Protein AF-A0A7Y4ZN91-F1 (afdb_monomer_lite)

Foldseek 3Di:
DDDDDDDDDDDDDDDDDDDDDDDDPPDPDQVVVVQVVPDDPVQQLVQLVVVAAKWAAPDDPDPFAFLIWHQHNVQKIKTKTQRVWDDPDPPTPRIDIDIAGWTGHPFKIAADHNDVVDDDDPPGGIWGWDWDQDPVPSWIKIWTWGPDDPPDTDITIITGDPHQQPDQVNLVVSPDDADPAQWGWHGDPVSDIYTDHDPPQPLLADPQWQKKKKFFQEDAQDDDFAPPAPGYHPGKIWMAGLVQQKIKMWGWDAPDPRHHTDIDIDMDRDDPVLSVQLSVLSRPKGFDPDQAEDRRGTKMKMWIQGPVGIAMETDSNHCNVDDPHGYIPSSVSNVVSSVVRGD

Sequence (343 aa):
MDFKAIGLGLGLALAAAMVPGCAADVGEEDEGAAEEANTTQDELNANAQKVVGAFTYESSSRSPSFMALVFKQDGTFFADVDTGLRCVRAPCPSIQRVAGRFSVTANYISLLAATPGGATTTYHGRYKYSLAIGRETGVQKITLTRAGQTWSGWTNTVNKVGSYCTAATDCAGQAIVHPMCVGSFTCTAQNTCGYKCGVPVNDVWPADATKLVAQSPGGGFAPPAPAGSTCGYGQQKYTLDVTTKQLTWEVCQATAAGQPLHPTTGSRTVTATELAKITKAADAVKVSTGDICGADKPMLTIAVTSGAGTKTYTDSFYSCRGGSNTYVDNIDGVFGAMRDVAL

Radius of gyration: 31.98 Å; chains: 1; bounding box: 98×47×88 Å

Structure (mmCIF, N/CA/C/O backbone):
data_AF-A0A7Y4ZN91-F1
#
_entry.id   AF-A0A7Y4ZN91-F1
#
loop_
_atom_site.group_PDB
_atom_site.id
_atom_site.type_symbol
_atom_site.label_atom_id
_atom_site.label_alt_id
_atom_site.label_comp_id
_atom_site.label_asym_id
_atom_site.label_entity_id
_atom_site.label_seq_id
_atom_site.pdbx_PDB_ins_code
_atom_site.Cartn_x
_atom_site.Cartn_y
_atom_site.Cartn_z
_atom_site.occupancy
_atom_site.B_iso_or_equiv
_atom_site.auth_seq_id
_atom_site.auth_comp_id
_atom_site.auth_asym_id
_atom_site.auth_atom_id
_atom_site.pdbx_PDB_model_num
ATOM 1 N N . MET A 1 1 ? 72.479 -14.386 6.699 1.00 45.88 1 MET A N 1
ATOM 2 C CA . MET A 1 1 ? 72.245 -15.634 5.950 1.00 45.88 1 MET A CA 1
ATOM 3 C C . MET A 1 1 ? 71.323 -15.285 4.805 1.00 45.88 1 MET A C 1
ATOM 5 O O . MET A 1 1 ? 70.123 -15.157 5.001 1.00 45.88 1 MET A O 1
ATOM 9 N N . ASP A 1 2 ? 71.940 -15.000 3.663 1.00 49.25 2 ASP A N 1
ATOM 10 C CA . ASP A 1 2 ? 71.292 -14.822 2.370 1.00 49.25 2 ASP A CA 1
ATOM 11 C C . ASP A 1 2 ? 70.659 -16.134 1.907 1.00 49.25 2 ASP A C 1
ATOM 13 O O . ASP A 1 2 ? 71.304 -17.178 1.987 1.00 49.25 2 ASP A O 1
ATOM 17 N N . PHE A 1 3 ? 69.458 -16.069 1.332 1.00 43.06 3 PHE A N 1
ATOM 18 C CA . PHE A 1 3 ? 69.060 -17.029 0.308 1.00 43.06 3 PHE A CA 1
ATOM 19 C C . PHE A 1 3 ? 68.352 -16.316 -0.841 1.00 43.06 3 PHE A C 1
ATOM 21 O O . PHE A 1 3 ? 67.315 -15.675 -0.688 1.00 43.06 3 PHE A O 1
ATOM 28 N N . LYS A 1 4 ? 68.994 -16.437 -1.999 1.00 53.47 4 LYS A N 1
ATOM 29 C CA . LYS A 1 4 ? 68.644 -15.925 -3.319 1.00 53.47 4 LYS A CA 1
ATOM 30 C C . LYS A 1 4 ? 68.225 -17.143 -4.156 1.00 53.47 4 LYS A C 1
ATOM 32 O O . LYS A 1 4 ? 69.000 -18.090 -4.236 1.00 53.47 4 LYS A O 1
ATOM 37 N N . ALA A 1 5 ? 67.052 -17.118 -4.784 1.00 50.97 5 ALA A N 1
ATOM 38 C CA . ALA A 1 5 ? 66.637 -17.996 -5.895 1.00 50.97 5 ALA A CA 1
ATOM 39 C C . ALA A 1 5 ? 65.457 -17.279 -6.582 1.00 50.97 5 ALA A C 1
ATOM 41 O O . ALA A 1 5 ? 64.509 -16.925 -5.891 1.00 50.97 5 ALA A O 1
ATOM 42 N N . ILE A 1 6 ? 65.495 -16.775 -7.823 1.00 51.53 6 ILE A N 1
ATOM 43 C CA . ILE A 1 6 ? 65.846 -17.301 -9.162 1.00 51.53 6 ILE A CA 1
ATOM 44 C C . ILE A 1 6 ? 64.899 -18.401 -9.668 1.00 51.53 6 ILE A C 1
ATOM 46 O O . ILE A 1 6 ? 64.939 -19.526 -9.184 1.00 51.53 6 ILE A O 1
ATOM 50 N N . GLY A 1 7 ? 64.192 -18.062 -10.757 1.00 40.44 7 GLY A N 1
ATOM 51 C CA . GLY A 1 7 ? 63.615 -18.971 -11.759 1.00 40.44 7 GLY A CA 1
ATOM 52 C C . GLY A 1 7 ? 62.114 -19.214 -11.584 1.00 40.44 7 GLY A C 1
ATOM 53 O O . GLY A 1 7 ? 61.644 -19.336 -10.467 1.00 40.44 7 GLY A O 1
ATOM 54 N N . LEU A 1 8 ? 61.282 -19.321 -12.617 1.00 44.00 8 LEU A N 1
ATOM 55 C CA . LEU A 1 8 ? 61.482 -19.382 -14.063 1.00 44.00 8 LEU A CA 1
ATOM 56 C C . LEU A 1 8 ? 60.082 -19.188 -14.688 1.00 44.00 8 LEU A C 1
ATOM 58 O O . LEU A 1 8 ? 59.090 -19.633 -14.111 1.00 44.00 8 LEU A O 1
ATOM 62 N N . GLY A 1 9 ? 59.988 -18.525 -15.840 1.00 45.53 9 GLY A N 1
ATOM 63 C CA . GLY A 1 9 ? 58.723 -18.340 -16.552 1.00 45.53 9 GLY A CA 1
ATOM 64 C C . GLY A 1 9 ? 58.203 -19.624 -17.203 1.00 45.53 9 GLY A C 1
ATOM 65 O O . GLY A 1 9 ? 58.979 -20.484 -17.616 1.00 45.53 9 GLY A O 1
ATOM 66 N N . LEU A 1 10 ? 56.882 -19.701 -17.364 1.00 46.28 10 LEU A N 1
ATOM 67 C CA . LEU A 1 10 ? 56.238 -20.595 -18.319 1.00 46.28 10 LEU A CA 1
ATOM 68 C C . LEU A 1 10 ? 55.106 -19.827 -19.010 1.00 46.28 10 LEU A C 1
ATOM 70 O O . LEU A 1 10 ? 54.106 -19.471 -18.391 1.00 46.28 10 LEU A O 1
ATOM 74 N N . GLY A 1 11 ? 55.318 -19.516 -20.289 1.00 44.12 11 GLY A N 1
ATOM 75 C CA . GLY A 1 11 ? 54.311 -18.931 -21.164 1.00 44.12 11 GLY A CA 1
ATOM 76 C C . GLY A 1 11 ? 53.269 -19.980 -21.535 1.00 44.12 11 GLY A C 1
ATOM 77 O O . GLY A 1 11 ? 53.615 -21.066 -22.000 1.00 44.12 11 GLY A O 1
ATOM 78 N N . LEU A 1 12 ? 51.997 -19.648 -21.329 1.00 52.12 12 LEU A N 1
ATOM 79 C CA . LEU A 1 12 ? 50.874 -20.467 -21.758 1.00 52.12 12 LEU A CA 1
ATOM 80 C C . LEU A 1 12 ? 50.411 -19.963 -23.131 1.00 52.12 12 LEU A C 1
ATOM 82 O O . LEU A 1 12 ? 49.825 -18.888 -23.247 1.00 52.12 12 LEU A O 1
ATOM 86 N N . ALA A 1 13 ? 50.722 -20.727 -24.176 1.00 45.44 13 ALA A N 1
ATOM 87 C CA . ALA A 1 13 ? 50.193 -20.518 -25.515 1.00 45.44 13 ALA A CA 1
ATOM 88 C C . ALA A 1 13 ? 48.711 -20.927 -25.542 1.00 45.44 13 ALA A C 1
ATOM 90 O O . ALA A 1 13 ? 48.378 -22.084 -25.284 1.00 45.44 13 ALA A O 1
ATOM 91 N N . LEU A 1 14 ? 47.824 -19.977 -25.845 1.00 49.06 14 LEU A N 1
ATOM 92 C CA . LEU A 1 14 ? 46.403 -20.235 -26.057 1.00 49.06 14 LEU A CA 1
ATOM 93 C C . LEU A 1 14 ? 46.203 -20.747 -27.492 1.00 49.06 14 LEU A C 1
ATOM 95 O O . LEU A 1 14 ? 46.394 -20.010 -28.458 1.00 49.06 14 LEU A O 1
ATOM 99 N N . ALA A 1 15 ? 45.845 -22.021 -27.627 1.00 43.00 15 ALA A N 1
ATOM 100 C CA . ALA A 1 15 ? 45.459 -22.621 -28.896 1.00 43.00 15 ALA A CA 1
ATOM 101 C C . ALA A 1 15 ? 44.032 -22.182 -29.267 1.00 43.00 15 ALA A C 1
ATOM 103 O O . ALA A 1 15 ? 43.073 -22.497 -28.563 1.00 43.00 15 ALA A O 1
ATOM 104 N N . ALA A 1 16 ? 43.894 -21.465 -30.383 1.00 43.91 16 ALA A N 1
ATOM 105 C CA . ALA A 1 16 ? 42.608 -21.174 -31.002 1.00 43.91 16 ALA A CA 1
ATOM 106 C C . ALA A 1 16 ? 42.078 -22.442 -31.693 1.00 43.91 16 ALA A C 1
ATOM 108 O O . ALA A 1 16 ? 42.612 -22.877 -32.713 1.00 43.91 16 ALA A O 1
ATOM 109 N N . ALA A 1 17 ? 41.032 -23.045 -31.130 1.00 43.62 17 ALA A N 1
ATOM 110 C CA . ALA A 1 17 ? 40.289 -24.121 -31.772 1.00 43.62 17 ALA A CA 1
ATOM 111 C C . ALA A 1 17 ? 39.249 -23.511 -32.726 1.00 43.62 17 ALA A C 1
ATOM 113 O O . ALA A 1 17 ? 38.244 -22.954 -32.287 1.00 43.62 17 ALA A O 1
ATOM 114 N N . MET A 1 18 ? 39.499 -23.606 -34.033 1.00 45.22 18 MET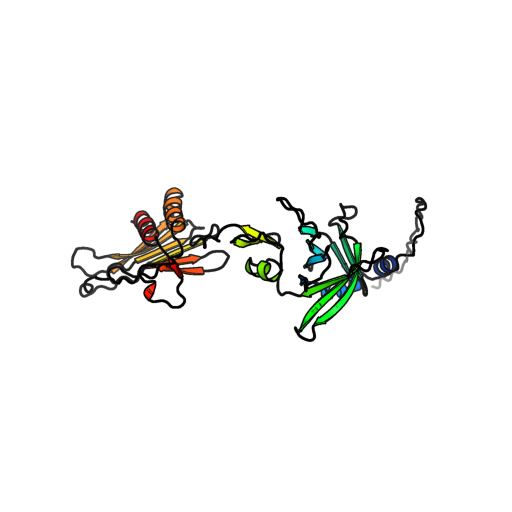 A N 1
ATOM 115 C CA . MET A 1 18 ? 38.506 -23.307 -35.066 1.00 45.22 18 MET A CA 1
ATOM 116 C C . MET A 1 18 ? 37.560 -24.504 -35.221 1.00 45.22 18 MET A C 1
ATOM 118 O O . MET A 1 18 ? 37.999 -25.609 -35.536 1.00 45.22 18 MET A O 1
ATOM 122 N N . VAL A 1 19 ? 36.262 -24.283 -35.012 1.00 51.72 19 VAL A N 1
ATOM 123 C CA . VAL A 1 19 ? 35.196 -25.250 -35.311 1.00 51.72 19 VAL A CA 1
ATOM 124 C C . VAL A 1 19 ? 34.584 -24.883 -36.670 1.00 51.72 19 VAL A C 1
ATOM 126 O O . VAL A 1 19 ? 34.174 -23.733 -36.833 1.00 51.72 19 VAL A O 1
ATOM 129 N N . PRO A 1 20 ? 34.483 -25.804 -37.648 1.00 50.91 20 PRO A N 1
ATOM 130 C CA . PRO A 1 20 ? 33.783 -25.540 -38.899 1.00 50.91 20 PRO A CA 1
ATOM 131 C C . PRO A 1 20 ? 32.280 -25.784 -38.699 1.00 50.91 20 PRO A C 1
ATOM 133 O O . PRO A 1 20 ? 31.834 -26.923 -38.565 1.00 50.91 20 PRO A O 1
ATOM 136 N N . GLY A 1 21 ? 31.498 -24.707 -38.654 1.00 40.09 21 GLY A N 1
ATOM 137 C CA . GLY A 1 21 ? 30.037 -24.737 -38.591 1.00 40.09 21 GLY A CA 1
ATOM 138 C C . GLY A 1 21 ? 29.429 -23.980 -39.770 1.00 40.09 21 GLY A C 1
ATOM 139 O O . GLY A 1 21 ? 29.740 -22.816 -39.973 1.00 40.09 21 GLY A O 1
ATOM 140 N N . CYS A 1 22 ? 28.613 -24.696 -40.545 1.00 46.06 22 CYS A N 1
ATOM 141 C CA . CYS A 1 22 ? 27.801 -24.327 -41.710 1.00 46.06 22 CYS A CA 1
ATOM 142 C C . CYS A 1 22 ? 27.602 -22.831 -42.033 1.00 46.06 22 CYS A C 1
ATOM 144 O O . CYS A 1 22 ? 27.118 -22.055 -41.214 1.00 46.06 22 CYS A O 1
ATOM 146 N N . ALA A 1 23 ? 27.863 -22.495 -43.301 1.00 45.78 23 ALA A N 1
ATOM 147 C CA . ALA A 1 23 ? 27.549 -21.223 -43.939 1.00 45.78 23 ALA A CA 1
ATOM 148 C C . ALA A 1 23 ? 26.046 -20.897 -43.855 1.00 45.78 23 ALA A C 1
ATOM 150 O O . ALA A 1 23 ? 25.222 -21.532 -44.514 1.00 45.78 23 ALA A O 1
ATOM 151 N N . ALA A 1 24 ? 25.714 -19.891 -43.051 1.00 40.94 24 ALA A N 1
ATOM 152 C CA . ALA A 1 24 ? 24.530 -19.063 -43.228 1.00 40.94 24 ALA A CA 1
ATOM 153 C C . ALA A 1 24 ? 24.955 -17.805 -44.000 1.00 40.94 24 ALA A C 1
ATOM 155 O O . ALA A 1 24 ? 26.091 -17.356 -43.840 1.00 40.94 24 ALA A O 1
ATOM 156 N N . ASP A 1 25 ? 24.063 -17.287 -44.846 1.00 38.75 25 ASP A N 1
ATOM 157 C CA . ASP A 1 25 ? 24.195 -16.012 -45.560 1.00 38.75 25 ASP A CA 1
ATOM 158 C C . ASP A 1 25 ? 24.961 -14.975 -44.729 1.00 38.75 25 ASP A C 1
ATOM 160 O O . ASP A 1 25 ? 24.532 -14.613 -43.631 1.00 38.75 25 ASP A O 1
ATOM 164 N N . VAL A 1 26 ? 26.086 -14.492 -45.259 1.00 42.09 26 VAL A N 1
ATOM 165 C CA . VAL A 1 26 ? 26.851 -13.384 -44.674 1.00 42.09 26 VAL A CA 1
ATOM 166 C C . VAL A 1 26 ? 26.101 -12.093 -45.011 1.00 42.09 26 VAL A C 1
ATOM 168 O O . VAL A 1 26 ? 26.512 -11.303 -45.856 1.00 42.09 26 VAL A O 1
ATOM 171 N N . GLY A 1 27 ? 24.918 -11.938 -44.414 1.00 47.91 27 GLY A N 1
ATOM 172 C CA . GLY A 1 27 ? 24.252 -10.650 -44.308 1.00 47.91 27 GLY A CA 1
ATOM 173 C C . GLY A 1 27 ? 25.144 -9.721 -43.493 1.00 47.91 27 GLY A C 1
ATOM 174 O O . GLY A 1 27 ? 25.763 -10.183 -42.538 1.00 47.91 27 GLY A O 1
ATOM 175 N N . GLU A 1 28 ? 25.246 -8.470 -43.942 1.00 55.91 28 GLU A N 1
ATOM 176 C CA . GLU A 1 28 ? 25.963 -7.333 -43.342 1.00 55.91 28 GLU A CA 1
ATOM 177 C C . GLU A 1 28 ? 26.545 -7.605 -41.947 1.00 55.91 28 GLU A C 1
ATOM 179 O O . GLU A 1 28 ? 25.798 -7.857 -40.999 1.00 55.91 28 GLU A O 1
ATOM 184 N N . GLU A 1 29 ? 27.878 -7.542 -41.829 1.00 56.88 29 GLU A N 1
ATOM 185 C CA . GLU A 1 29 ? 28.582 -7.636 -40.549 1.00 56.88 29 GLU A CA 1
ATOM 186 C C . GLU A 1 29 ? 27.889 -6.738 -39.519 1.00 56.88 29 GLU A C 1
ATOM 188 O O . GLU A 1 29 ? 27.837 -5.516 -39.651 1.00 56.88 29 GLU A O 1
ATOM 193 N N . ASP A 1 30 ? 27.296 -7.368 -38.508 1.00 67.50 30 ASP A N 1
ATOM 194 C CA . ASP A 1 30 ? 26.553 -6.687 -37.461 1.00 67.50 30 ASP A CA 1
ATOM 195 C C . ASP A 1 30 ? 27.542 -5.904 -36.584 1.00 67.50 30 ASP A C 1
ATOM 197 O O . ASP A 1 30 ? 28.065 -6.424 -35.595 1.00 67.50 30 ASP A O 1
ATOM 201 N N . GLU A 1 31 ? 27.828 -4.654 -36.969 1.00 70.25 31 GLU A N 1
ATOM 202 C CA . GLU A 1 31 ? 28.802 -3.756 -36.325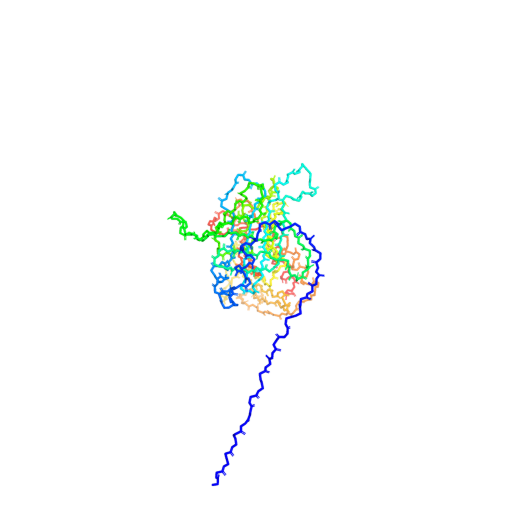 1.00 70.25 31 GLU A CA 1
ATOM 203 C C . GLU A 1 31 ? 28.626 -3.690 -34.796 1.00 70.25 31 GLU A C 1
ATOM 205 O O . GLU A 1 31 ? 29.596 -3.563 -34.048 1.00 70.25 31 GLU A O 1
ATOM 210 N N . GLY A 1 32 ? 27.392 -3.837 -34.301 1.00 69.25 32 GLY A N 1
ATOM 211 C CA . GLY A 1 32 ? 27.112 -3.836 -32.866 1.00 69.25 32 GLY A CA 1
ATOM 212 C C . GLY A 1 32 ? 27.607 -5.089 -32.130 1.00 69.25 32 GLY A C 1
ATOM 213 O O . GLY A 1 32 ? 27.892 -5.017 -30.937 1.00 69.25 32 GLY A O 1
ATOM 214 N N . ALA A 1 33 ? 27.719 -6.238 -32.805 1.00 75.44 33 ALA A N 1
ATOM 215 C CA . ALA A 1 33 ? 28.208 -7.477 -32.199 1.00 75.44 33 ALA A CA 1
ATOM 216 C C . ALA A 1 33 ? 29.722 -7.410 -32.000 1.00 75.44 33 ALA A C 1
ATOM 218 O O . ALA A 1 33 ? 30.234 -7.844 -30.968 1.00 75.44 33 ALA A O 1
ATOM 219 N N . ALA A 1 34 ? 30.417 -6.797 -32.960 1.00 78.50 34 ALA A N 1
ATOM 220 C CA . ALA A 1 34 ? 31.830 -6.484 -32.840 1.00 78.50 34 ALA A CA 1
ATOM 221 C C . ALA A 1 34 ? 32.087 -5.439 -31.740 1.00 78.50 34 ALA A C 1
ATOM 223 O O . ALA A 1 34 ? 33.043 -5.591 -30.981 1.00 78.50 34 ALA A O 1
ATOM 224 N N . GLU A 1 35 ? 31.236 -4.412 -31.602 1.00 84.81 35 GLU A N 1
ATOM 225 C CA . GLU A 1 35 ? 31.355 -3.427 -30.513 1.00 84.81 35 GLU A CA 1
ATOM 226 C C . GLU A 1 35 ? 31.256 -4.102 -29.138 1.00 84.81 35 GLU A C 1
ATOM 228 O O . GLU A 1 35 ? 32.129 -3.909 -28.294 1.00 84.81 35 GLU A O 1
ATOM 233 N N . GLU A 1 36 ? 30.237 -4.937 -28.915 1.00 81.31 36 GLU A N 1
ATOM 234 C CA . GLU A 1 36 ? 30.038 -5.618 -27.630 1.00 81.31 36 GLU A CA 1
ATOM 235 C C . GLU A 1 36 ? 31.186 -6.589 -27.303 1.00 81.31 36 GLU A C 1
ATOM 237 O O . GLU A 1 36 ? 31.665 -6.597 -26.172 1.00 81.31 36 GLU A O 1
ATOM 242 N N . ALA A 1 37 ? 31.690 -7.341 -28.290 1.00 85.25 37 ALA A N 1
ATOM 243 C CA . ALA A 1 37 ? 32.818 -8.260 -28.105 1.00 85.25 37 ALA A CA 1
ATOM 244 C C . ALA A 1 37 ? 34.146 -7.550 -27.778 1.00 85.25 37 ALA A C 1
ATOM 246 O O . ALA A 1 37 ? 35.000 -8.128 -27.106 1.00 85.25 37 ALA A O 1
ATOM 247 N N . ASN A 1 38 ? 34.317 -6.309 -28.243 1.00 89.00 38 ASN A N 1
ATOM 248 C CA . ASN A 1 38 ? 35.518 -5.503 -28.015 1.00 89.00 38 ASN A CA 1
ATOM 249 C C . ASN A 1 38 ? 35.409 -4.565 -26.800 1.00 89.00 38 ASN A C 1
ATOM 251 O O . ASN A 1 38 ? 36.404 -3.944 -26.429 1.00 89.00 38 ASN A O 1
ATOM 255 N N . THR A 1 39 ? 34.228 -4.445 -26.184 1.00 91.31 39 THR A N 1
ATOM 256 C CA . THR A 1 39 ? 34.013 -3.587 -25.011 1.00 91.31 39 THR A CA 1
ATOM 257 C C . THR A 1 39 ? 34.424 -4.326 -23.740 1.00 91.31 39 THR A C 1
ATOM 259 O O . THR A 1 39 ? 34.022 -5.465 -23.501 1.00 91.31 39 THR A O 1
ATOM 262 N N . THR A 1 40 ? 35.213 -3.681 -22.884 1.00 94.62 40 THR A N 1
ATOM 263 C CA . THR A 1 40 ? 35.647 -4.290 -21.620 1.00 94.62 40 THR A CA 1
ATOM 264 C C . THR A 1 40 ? 34.490 -4.410 -20.621 1.00 94.62 40 THR A C 1
ATOM 266 O O . THR A 1 40 ? 33.533 -3.636 -20.646 1.00 94.62 40 THR A O 1
ATOM 269 N N . GLN A 1 41 ? 34.580 -5.351 -19.675 1.00 93.62 41 GLN A N 1
ATOM 270 C CA . GLN A 1 41 ? 33.539 -5.522 -18.652 1.00 93.62 41 GLN A CA 1
ATOM 271 C C . GLN A 1 41 ? 33.326 -4.256 -17.801 1.00 93.62 41 GLN A C 1
ATOM 273 O O . GLN A 1 41 ? 32.193 -3.957 -17.420 1.00 93.62 41 GLN A O 1
ATOM 278 N N . ASP A 1 42 ? 34.389 -3.495 -17.529 1.00 94.38 42 ASP A N 1
ATOM 279 C CA . ASP A 1 42 ? 34.305 -2.240 -16.777 1.00 94.38 42 ASP A CA 1
ATOM 280 C C . ASP A 1 42 ? 33.563 -1.155 -17.563 1.00 94.38 42 ASP A C 1
ATOM 282 O O . ASP A 1 42 ? 32.727 -0.446 -16.999 1.00 94.38 42 ASP A O 1
ATOM 286 N N . GLU A 1 43 ? 33.791 -1.065 -18.875 1.00 94.25 43 GLU A N 1
ATOM 287 C CA . GLU A 1 43 ? 33.045 -0.163 -19.756 1.00 94.25 43 GLU A CA 1
ATOM 288 C C . GLU A 1 43 ? 31.569 -0.560 -19.852 1.00 94.25 43 GLU A C 1
ATOM 290 O O . GLU A 1 43 ? 30.701 0.311 -19.753 1.00 94.25 43 GLU A O 1
ATOM 295 N N . LEU A 1 44 ? 31.264 -1.860 -19.972 1.00 93.88 44 LEU A N 1
ATOM 296 C CA . LEU A 1 44 ? 29.884 -2.359 -19.947 1.00 93.88 44 LEU A CA 1
ATOM 297 C C . LEU A 1 44 ? 29.182 -1.982 -18.636 1.00 93.88 44 LEU A C 1
ATOM 299 O O . LEU A 1 44 ? 28.059 -1.474 -18.651 1.00 93.88 44 LEU A O 1
ATOM 303 N N . ASN A 1 45 ? 29.854 -2.169 -17.497 1.00 93.81 45 ASN A N 1
ATOM 304 C CA . ASN A 1 45 ? 29.316 -1.809 -16.186 1.00 93.81 45 ASN A CA 1
ATOM 305 C C . ASN A 1 45 ? 29.092 -0.293 -16.071 1.00 93.81 45 ASN A C 1
ATOM 307 O O . ASN A 1 45 ? 28.023 0.140 -15.636 1.00 93.81 45 ASN A O 1
ATOM 311 N N . ALA A 1 46 ? 30.065 0.522 -16.489 1.00 95.94 46 ALA A N 1
ATOM 312 C CA . ALA A 1 46 ? 29.972 1.980 -16.448 1.00 95.94 46 ALA A CA 1
ATOM 313 C C . ALA A 1 46 ? 28.846 2.517 -17.346 1.00 95.94 46 ALA A C 1
ATOM 315 O O . ALA A 1 46 ? 28.126 3.444 -16.965 1.00 95.94 46 ALA A O 1
ATOM 316 N N . ASN A 1 47 ? 28.657 1.925 -18.526 1.00 96.50 47 ASN A N 1
ATOM 317 C CA . ASN A 1 47 ? 27.573 2.284 -19.433 1.00 96.50 47 ASN A CA 1
ATOM 318 C C . ASN A 1 47 ? 26.209 1.825 -18.908 1.00 96.50 47 ASN A C 1
ATOM 320 O O . ASN A 1 47 ? 25.251 2.598 -18.972 1.00 96.50 47 ASN A O 1
ATOM 324 N N . ALA A 1 48 ? 26.122 0.635 -18.304 1.00 96.69 48 ALA A N 1
ATOM 325 C CA . ALA A 1 48 ? 24.894 0.145 -17.686 1.00 96.69 48 ALA A CA 1
ATOM 326 C C . ALA A 1 48 ? 24.382 1.099 -16.595 1.00 96.69 48 ALA A C 1
ATOM 328 O O . ALA A 1 48 ? 23.193 1.415 -16.568 1.00 96.69 48 ALA A O 1
ATOM 329 N N . GLN A 1 49 ? 25.268 1.658 -15.760 1.00 96.94 49 GLN A N 1
ATOM 330 C CA . GLN A 1 49 ? 24.870 2.621 -14.720 1.00 96.94 49 GLN A CA 1
ATOM 331 C C . GLN A 1 49 ? 24.154 3.865 -15.273 1.00 96.94 49 GLN A C 1
ATOM 333 O O . GLN A 1 49 ? 23.313 4.444 -14.587 1.00 96.94 49 GLN A O 1
ATOM 338 N N . LYS A 1 50 ? 24.423 4.267 -16.523 1.00 96.25 50 LYS A N 1
ATOM 339 C CA . LYS A 1 50 ? 23.776 5.433 -17.158 1.00 96.25 50 LYS A CA 1
ATOM 340 C C . LYS A 1 50 ? 22.294 5.201 -17.459 1.00 96.25 50 LYS A C 1
ATOM 342 O O . LYS A 1 50 ? 21.539 6.171 -17.577 1.00 96.25 50 LYS A O 1
ATOM 347 N N . VAL A 1 51 ? 21.892 3.936 -17.603 1.00 96.75 51 VAL A N 1
ATOM 348 C CA . VAL A 1 51 ? 20.527 3.532 -17.969 1.00 96.75 51 VAL A CA 1
ATOM 349 C C . VAL A 1 51 ? 19.788 2.828 -16.839 1.00 96.75 51 VAL A C 1
ATOM 351 O O . VAL A 1 51 ? 18.605 2.563 -16.989 1.00 96.75 51 VAL A O 1
ATOM 354 N N . VAL A 1 52 ? 20.428 2.555 -15.697 1.00 97.19 52 VAL A N 1
ATOM 355 C CA . VAL A 1 52 ? 19.738 2.006 -14.520 1.00 97.19 52 VAL A CA 1
ATOM 356 C C . VAL A 1 52 ? 18.605 2.941 -14.079 1.00 97.19 52 VAL A C 1
ATOM 358 O O . VAL A 1 52 ? 18.769 4.163 -13.938 1.00 97.19 52 VAL A O 1
ATOM 361 N N . GLY A 1 53 ? 17.441 2.341 -13.840 1.00 95.06 53 GLY A N 1
ATOM 362 C CA . GLY A 1 53 ? 16.232 3.031 -13.414 1.00 95.06 53 GLY A CA 1
ATOM 363 C C . GLY A 1 53 ? 14.973 2.506 -14.091 1.00 95.06 53 GLY A C 1
ATOM 364 O O . GLY A 1 53 ? 14.991 1.534 -14.847 1.00 95.06 53 GLY A O 1
ATOM 365 N N . ALA A 1 54 ? 13.867 3.176 -13.789 1.00 94.25 54 ALA A N 1
ATOM 366 C CA . ALA A 1 54 ? 12.572 2.932 -14.393 1.00 94.25 54 ALA A CA 1
ATOM 367 C C . ALA A 1 54 ? 12.282 3.977 -15.467 1.00 94.25 54 ALA A C 1
ATOM 369 O O . ALA A 1 54 ? 12.509 5.169 -15.257 1.00 94.25 54 ALA A O 1
ATOM 370 N N . PHE A 1 55 ? 11.734 3.531 -16.589 1.00 93.94 55 PHE A N 1
ATOM 371 C CA . PHE A 1 55 ? 11.341 4.377 -17.700 1.00 93.94 55 PHE A CA 1
ATOM 372 C C . PHE A 1 55 ? 9.924 4.036 -18.134 1.00 93.94 55 PHE A C 1
ATOM 374 O O . PHE A 1 55 ? 9.518 2.873 -18.139 1.00 93.94 55 PHE A O 1
ATOM 381 N N . THR A 1 56 ? 9.172 5.067 -18.493 1.00 91.25 56 THR A N 1
ATOM 382 C CA . THR A 1 56 ? 7.779 4.969 -18.919 1.00 91.25 56 THR A CA 1
ATOM 383 C C . THR A 1 56 ? 7.598 5.698 -20.228 1.00 91.25 56 THR A C 1
ATOM 385 O O . THR A 1 56 ? 8.304 6.647 -20.550 1.00 91.25 56 THR A O 1
ATOM 388 N N . TYR A 1 57 ? 6.662 5.213 -21.006 1.00 85.75 57 TYR A N 1
ATOM 389 C CA . TYR A 1 57 ? 6.344 5.716 -22.323 1.00 85.75 57 TYR A CA 1
ATOM 390 C C . TYR A 1 57 ? 5.974 7.208 -22.374 1.00 85.75 57 TYR A C 1
ATOM 392 O O . TYR A 1 57 ? 5.170 7.680 -21.577 1.00 85.75 57 TYR A O 1
ATOM 400 N N . GLU A 1 58 ? 6.515 7.941 -23.357 1.00 76.31 58 GLU A N 1
ATOM 401 C CA . GLU A 1 58 ? 6.232 9.375 -23.563 1.00 76.31 58 GLU A CA 1
ATOM 402 C C . GLU A 1 58 ? 5.070 9.654 -24.543 1.00 76.31 58 GLU A C 1
ATOM 404 O O . GLU A 1 58 ? 4.697 10.804 -24.742 1.00 76.31 58 GLU A O 1
ATOM 409 N N . SER A 1 59 ? 4.416 8.625 -25.087 1.00 64.31 59 SER A N 1
ATOM 410 C CA . SER A 1 59 ? 3.560 8.659 -26.289 1.00 64.31 59 SER A CA 1
ATOM 411 C C . SER A 1 59 ? 4.306 8.319 -27.585 1.00 64.31 59 SER A C 1
ATOM 413 O O . SER A 1 59 ? 5.419 8.749 -27.860 1.00 64.31 59 SER A O 1
ATOM 415 N N . SER A 1 60 ? 3.666 7.483 -28.387 1.00 62.75 60 SER A N 1
ATOM 416 C CA . SER A 1 60 ? 4.021 7.048 -29.727 1.00 62.75 60 SER A CA 1
ATOM 417 C C . SER A 1 60 ? 2.708 6.767 -30.452 1.00 62.75 60 SER A C 1
ATOM 419 O O . SER A 1 60 ? 1.717 6.326 -29.870 1.00 62.75 60 SER A O 1
ATOM 421 N N . SER A 1 61 ? 2.672 7.021 -31.747 1.00 61.91 61 SER A N 1
ATOM 422 C CA . SER A 1 61 ? 1.513 6.682 -32.573 1.00 61.91 61 SER A CA 1
ATOM 423 C C . SER A 1 61 ? 1.570 5.244 -33.099 1.00 61.91 61 SER A C 1
ATOM 425 O O . SER A 1 61 ? 0.747 4.875 -33.935 1.00 61.91 61 SER A O 1
ATOM 427 N N . ARG A 1 62 ? 2.559 4.439 -32.676 1.00 77.75 62 ARG A N 1
ATOM 428 C CA . ARG A 1 62 ? 2.896 3.166 -33.321 1.00 77.75 62 ARG A CA 1
ATOM 429 C C . ARG A 1 62 ? 3.140 2.064 -32.302 1.00 77.75 62 ARG A C 1
ATOM 431 O O . ARG A 1 62 ? 4.150 2.064 -31.607 1.00 77.75 62 ARG A O 1
ATOM 438 N N . SER A 1 63 ? 2.241 1.092 -32.291 1.00 83.00 63 SER A N 1
ATOM 439 C CA . SER A 1 63 ? 2.481 -0.197 -31.656 1.00 83.00 63 SER A CA 1
ATOM 440 C C . SER A 1 63 ? 3.263 -1.126 -32.614 1.00 83.00 63 SER A C 1
ATOM 442 O O . SER A 1 63 ? 3.095 -1.013 -33.832 1.00 83.00 63 SER A O 1
ATOM 444 N N . PRO A 1 64 ? 4.090 -2.056 -32.101 1.00 88.88 64 PRO A N 1
ATOM 445 C CA . PRO A 1 64 ? 4.334 -2.297 -30.682 1.00 88.88 64 PRO A CA 1
ATOM 446 C C . PRO A 1 64 ? 5.227 -1.226 -30.036 1.00 88.88 64 PRO A C 1
ATOM 448 O O . PRO A 1 64 ? 6.007 -0.581 -30.727 1.00 88.88 64 PRO A O 1
ATOM 451 N N . SER A 1 65 ? 5.143 -1.027 -28.721 1.00 90.62 65 SER A N 1
ATOM 452 C CA . SER A 1 65 ? 5.921 0.003 -28.008 1.00 90.62 65 SER A CA 1
ATOM 453 C C . SER A 1 65 ? 6.240 -0.412 -26.573 1.00 90.62 65 SER A C 1
ATOM 455 O O . SER A 1 65 ? 5.382 -0.999 -25.912 1.00 90.62 65 SER A O 1
ATOM 457 N N . PHE A 1 66 ? 7.424 -0.065 -26.051 1.00 92.00 66 PHE A N 1
ATOM 458 C CA . PHE A 1 66 ? 7.681 -0.203 -24.614 1.00 92.00 66 PHE A CA 1
ATOM 459 C C . PHE A 1 66 ? 6.808 0.799 -23.855 1.00 92.00 66 PHE A C 1
ATOM 461 O O . PHE A 1 66 ? 6.962 2.009 -24.002 1.00 92.00 66 PHE A O 1
ATOM 468 N N . MET A 1 67 ? 5.873 0.278 -23.064 1.00 89.88 67 MET A N 1
ATOM 469 C CA . MET A 1 67 ? 5.083 1.047 -22.101 1.00 89.88 67 MET A CA 1
ATOM 470 C C . MET A 1 67 ? 5.909 1.338 -20.852 1.00 89.88 67 MET A C 1
ATOM 472 O O . MET A 1 67 ? 5.861 2.429 -20.286 1.00 89.88 67 MET A O 1
ATOM 476 N N . ALA A 1 68 ? 6.690 0.334 -20.459 1.00 91.50 68 ALA A N 1
ATOM 477 C CA . ALA A 1 68 ? 7.593 0.368 -19.334 1.00 91.50 68 ALA A CA 1
ATOM 478 C C . ALA A 1 68 ? 8.892 -0.333 -19.686 1.00 91.50 68 ALA A C 1
ATOM 480 O O . ALA A 1 68 ? 8.879 -1.368 -20.354 1.00 91.50 68 ALA A O 1
ATOM 481 N N . LEU A 1 69 ? 9.994 0.191 -19.172 1.00 94.50 69 LEU A N 1
ATOM 482 C CA . LEU A 1 69 ? 11.300 -0.434 -19.264 1.00 94.50 69 LEU A CA 1
ATOM 483 C C . LEU A 1 69 ? 12.050 -0.176 -17.965 1.00 94.50 69 LEU A C 1
ATOM 485 O O . LEU A 1 69 ? 12.211 0.971 -17.557 1.00 94.50 69 LEU A O 1
ATOM 489 N N . VAL A 1 70 ? 12.474 -1.237 -17.289 1.00 95.62 70 VAL A N 1
ATOM 490 C CA . VAL A 1 70 ? 13.160 -1.143 -16.001 1.00 95.62 70 VAL A CA 1
ATOM 491 C C . VAL A 1 70 ? 14.471 -1.895 -16.082 1.00 95.62 70 VAL A C 1
ATOM 493 O O . VAL A 1 70 ? 14.479 -3.110 -16.275 1.00 95.62 70 VAL A O 1
ATOM 496 N N . PHE A 1 71 ? 15.565 -1.166 -15.890 1.00 97.19 71 PHE A N 1
ATOM 497 C CA . PHE A 1 71 ? 16.921 -1.695 -15.820 1.00 97.19 71 PHE A CA 1
ATOM 498 C C . PHE A 1 71 ? 17.379 -1.714 -14.367 1.00 97.19 71 PHE A C 1
ATOM 500 O O . PHE A 1 71 ? 17.428 -0.671 -13.705 1.00 97.19 71 PHE A O 1
ATOM 507 N N . LYS A 1 72 ? 17.706 -2.901 -13.860 1.00 95.50 72 LYS A N 1
ATOM 508 C CA . LYS A 1 72 ? 18.147 -3.100 -12.480 1.00 95.50 72 LYS A CA 1
ATOM 509 C C . LYS A 1 72 ? 19.670 -3.075 -12.384 1.00 95.50 72 LYS A C 1
ATOM 511 O O . LYS A 1 72 ? 20.381 -3.360 -13.343 1.00 95.50 72 LYS A O 1
ATOM 516 N N . GLN A 1 73 ? 20.173 -2.754 -11.194 1.00 95.44 73 GLN A N 1
ATOM 517 C CA . GLN A 1 73 ? 21.615 -2.702 -10.920 1.00 95.44 73 GLN A CA 1
ATOM 518 C C . GLN A 1 73 ? 22.313 -4.063 -11.060 1.00 95.44 73 GLN A C 1
ATOM 520 O O . GLN A 1 73 ? 23.512 -4.103 -11.307 1.00 95.44 73 GLN A O 1
ATOM 525 N N . ASP A 1 74 ? 21.574 -5.166 -10.930 1.00 95.06 74 ASP A N 1
ATOM 526 C CA . ASP A 1 74 ? 22.083 -6.538 -11.061 1.00 95.06 74 ASP A CA 1
ATOM 527 C C . ASP A 1 74 ? 22.251 -7.005 -12.523 1.00 95.06 74 ASP A C 1
ATOM 529 O O . ASP A 1 74 ? 22.569 -8.168 -12.774 1.00 95.06 74 ASP A O 1
ATOM 533 N N . GLY A 1 75 ? 22.024 -6.117 -13.499 1.00 96.00 75 GLY A N 1
ATOM 534 C CA . GLY A 1 75 ? 22.112 -6.438 -14.924 1.00 96.00 75 GLY A CA 1
ATOM 535 C C . GLY A 1 75 ? 20.879 -7.155 -15.480 1.00 96.00 75 GLY A C 1
ATOM 536 O O . GLY A 1 75 ? 20.912 -7.644 -16.611 1.00 96.00 75 GLY A O 1
ATOM 537 N N . THR A 1 76 ? 19.785 -7.238 -14.717 1.00 96.75 76 THR A N 1
ATOM 538 C CA . THR A 1 76 ? 18.494 -7.735 -15.209 1.00 96.75 76 THR A CA 1
ATOM 539 C C . THR A 1 76 ? 17.581 -6.599 -15.653 1.00 96.75 76 THR A C 1
ATOM 541 O O . THR A 1 76 ? 17.701 -5.452 -15.217 1.00 96.75 76 THR A O 1
ATOM 544 N N . PHE A 1 77 ? 16.642 -6.916 -16.540 1.00 97.00 77 PHE A N 1
ATOM 545 C CA . PHE A 1 77 ? 15.614 -5.978 -16.964 1.00 97.00 77 PHE A CA 1
ATOM 546 C C . PHE A 1 77 ? 14.245 -6.648 -17.020 1.00 97.00 77 PHE A C 1
ATOM 548 O O . PHE A 1 77 ? 14.124 -7.871 -17.138 1.00 97.00 77 PHE A O 1
ATOM 555 N N . PHE A 1 78 ? 13.208 -5.821 -16.997 1.00 95.50 78 PHE A N 1
ATOM 556 C CA . PHE A 1 78 ? 11.926 -6.187 -17.578 1.00 95.50 78 PHE A CA 1
ATOM 557 C C . PHE A 1 78 ? 11.347 -5.019 -18.367 1.00 95.50 78 PHE A C 1
ATOM 559 O O . PHE A 1 78 ? 11.681 -3.857 -18.131 1.00 95.50 78 PHE A O 1
ATOM 566 N N . ALA A 1 79 ? 10.465 -5.341 -19.298 1.00 94.00 79 ALA A N 1
ATOM 567 C CA . ALA A 1 79 ? 9.733 -4.391 -20.102 1.00 94.00 79 ALA A CA 1
ATOM 568 C C . ALA A 1 79 ? 8.278 -4.835 -20.226 1.00 94.00 79 ALA A C 1
ATOM 570 O O . ALA A 1 79 ? 8.014 -6.018 -20.443 1.00 94.00 79 ALA A O 1
ATOM 571 N N . ASP A 1 80 ? 7.350 -3.891 -20.124 1.00 91.69 80 ASP A N 1
ATOM 572 C CA . ASP A 1 80 ? 5.965 -4.109 -20.529 1.00 91.69 80 ASP A CA 1
ATOM 573 C C . ASP A 1 80 ? 5.776 -3.511 -21.913 1.00 91.69 80 ASP A C 1
ATOM 575 O O . ASP A 1 80 ? 6.043 -2.329 -22.140 1.00 91.69 80 ASP A O 1
ATOM 579 N N . VAL A 1 81 ? 5.358 -4.350 -22.852 1.00 91.50 81 VAL A N 1
ATOM 580 C CA . VAL A 1 81 ? 5.243 -4.006 -24.262 1.00 91.50 81 VAL A CA 1
ATOM 581 C C . VAL A 1 81 ? 3.776 -3.968 -24.644 1.00 91.50 81 VAL A C 1
ATOM 583 O O . VAL A 1 81 ? 3.089 -4.981 -24.525 1.00 91.50 81 VAL A O 1
ATOM 586 N N . ASP A 1 82 ? 3.309 -2.830 -25.150 1.00 90.31 82 ASP A N 1
ATOM 587 C CA . ASP A 1 82 ? 2.060 -2.785 -25.903 1.00 90.31 82 ASP A CA 1
ATOM 588 C C . ASP A 1 82 ? 2.307 -3.509 -27.223 1.00 90.31 82 ASP A C 1
ATOM 590 O O . ASP A 1 82 ? 3.112 -3.055 -28.033 1.00 90.31 82 ASP A O 1
ATOM 594 N N . THR A 1 83 ? 1.644 -4.639 -27.439 1.00 90.00 83 THR A N 1
ATOM 595 C CA . THR A 1 83 ? 1.816 -5.449 -28.653 1.00 90.00 83 THR A CA 1
ATOM 596 C C . THR A 1 83 ? 1.085 -4.852 -29.855 1.00 90.00 83 THR A C 1
ATOM 598 O O . THR A 1 83 ? 1.291 -5.293 -30.983 1.00 90.00 83 THR A O 1
ATOM 601 N N . GLY A 1 84 ? 0.208 -3.867 -29.633 1.00 87.50 84 GLY A N 1
ATOM 602 C CA . GLY A 1 84 ? -0.696 -3.322 -30.647 1.00 87.50 84 GLY A CA 1
ATOM 603 C C . GLY A 1 84 ? -1.915 -4.190 -30.929 1.00 87.50 84 GLY A C 1
ATOM 604 O O . GLY A 1 84 ? -2.824 -3.757 -31.635 1.00 87.50 84 GLY A O 1
ATOM 605 N N . LEU A 1 85 ? -1.983 -5.393 -30.355 1.00 86.25 85 LEU A N 1
ATOM 606 C CA . LEU A 1 85 ? -3.158 -6.241 -30.472 1.00 86.25 85 LEU A CA 1
ATOM 607 C C . LEU A 1 85 ? -4.303 -5.624 -29.666 1.00 86.25 85 LEU A C 1
ATOM 609 O O . LEU A 1 85 ? -4.126 -5.165 -28.536 1.00 86.25 85 LEU A O 1
ATOM 613 N N . ARG A 1 86 ? -5.487 -5.574 -30.276 1.00 84.12 86 ARG A N 1
ATOM 614 C CA . ARG A 1 86 ? -6.727 -5.085 -29.668 1.00 84.12 86 ARG A CA 1
ATOM 615 C C . ARG A 1 86 ? -7.811 -6.111 -29.960 1.00 84.12 86 ARG A C 1
ATOM 617 O O . ARG A 1 86 ? -8.049 -6.443 -31.116 1.00 84.12 86 ARG A O 1
ATOM 624 N N . CYS A 1 87 ? -8.458 -6.621 -28.922 1.00 77.50 87 CYS A N 1
ATOM 625 C CA . CYS A 1 87 ? -9.467 -7.667 -29.039 1.00 77.50 87 CYS A CA 1
ATOM 626 C C . CYS A 1 87 ? -10.784 -7.166 -28.464 1.00 77.50 87 CYS A C 1
ATOM 628 O O . CYS A 1 87 ? -10.806 -6.446 -27.469 1.00 77.50 87 CYS A O 1
ATOM 630 N N . VAL A 1 88 ? -11.889 -7.607 -29.059 1.00 76.38 88 VAL A N 1
ATOM 631 C CA . VAL A 1 88 ? -13.240 -7.277 -28.582 1.00 76.38 88 VAL A CA 1
ATOM 632 C C . VAL A 1 88 ? -13.579 -8.032 -27.289 1.00 76.38 88 VAL A C 1
ATOM 634 O O . VAL A 1 88 ? -14.414 -7.584 -26.508 1.00 76.38 88 VAL A O 1
ATOM 637 N N . ARG A 1 89 ? -12.940 -9.186 -27.046 1.00 70.88 89 ARG A N 1
ATOM 638 C CA . ARG A 1 89 ? -13.168 -10.034 -25.868 1.00 70.88 89 ARG A CA 1
ATOM 639 C C . ARG A 1 89 ? -11.848 -10.396 -25.195 1.00 70.88 89 ARG A C 1
ATOM 641 O O . ARG A 1 89 ? -10.852 -10.634 -25.872 1.00 70.88 89 ARG A O 1
ATOM 648 N N . ALA A 1 90 ? -11.866 -10.435 -23.867 1.00 67.75 90 ALA A N 1
ATOM 649 C CA . ALA A 1 90 ? -10.752 -10.911 -23.056 1.00 67.75 90 ALA A CA 1
ATOM 650 C C . ALA A 1 90 ? -10.674 -12.458 -23.070 1.00 67.75 90 ALA A C 1
ATOM 652 O O . ALA A 1 90 ? -11.716 -13.102 -23.217 1.00 67.75 90 ALA A O 1
ATOM 653 N N . PRO A 1 91 ? -9.481 -13.057 -22.875 1.00 73.25 91 PRO A N 1
ATOM 654 C CA . PRO A 1 91 ? -8.188 -12.398 -22.673 1.00 73.25 91 PRO A CA 1
ATOM 655 C C . PRO A 1 91 ? -7.621 -11.838 -23.985 1.00 73.25 91 PRO A C 1
ATOM 657 O O . PRO A 1 91 ? -7.591 -12.527 -25.000 1.00 73.25 91 PRO A O 1
ATOM 660 N N . CYS A 1 92 ? -7.156 -10.586 -23.955 1.00 76.12 92 CYS A N 1
ATOM 661 C CA . CYS A 1 92 ? -6.454 -9.982 -25.082 1.00 76.12 92 CYS A CA 1
ATOM 662 C C . CYS A 1 92 ? -4.981 -9.790 -24.720 1.00 76.12 92 CYS A C 1
ATOM 664 O O . CYS A 1 92 ? -4.704 -9.102 -23.734 1.00 76.12 92 CYS A O 1
ATOM 666 N N . PRO A 1 93 ? -4.031 -10.343 -25.491 1.00 85.44 93 PRO A N 1
ATOM 667 C CA . PRO A 1 93 ? -2.602 -10.164 -25.251 1.00 85.44 93 PRO A CA 1
ATOM 668 C C . PRO A 1 93 ? -2.122 -8.780 -25.730 1.00 85.44 93 PRO A C 1
ATOM 670 O O . PRO A 1 93 ? -1.119 -8.669 -26.431 1.00 85.44 93 PRO A O 1
ATOM 673 N N . SER A 1 94 ? -2.852 -7.714 -25.380 1.00 85.38 94 SER A N 1
ATOM 674 C CA . SER A 1 94 ? -2.511 -6.326 -25.728 1.00 85.38 94 SER A CA 1
ATOM 675 C C . SER A 1 94 ? -1.221 -5.867 -25.057 1.00 85.38 94 SER A C 1
ATOM 677 O O . SER A 1 94 ? -0.575 -4.946 -25.539 1.00 85.38 94 SER A O 1
ATOM 679 N N . ILE A 1 95 ? -0.860 -6.500 -23.939 1.00 87.19 95 ILE A N 1
ATOM 680 C CA . ILE A 1 95 ? 0.356 -6.221 -23.183 1.00 87.19 95 ILE A CA 1
ATOM 681 C C . ILE A 1 95 ? 1.119 -7.527 -23.003 1.00 87.19 95 ILE A C 1
ATOM 683 O O . ILE A 1 95 ? 0.549 -8.539 -22.592 1.00 87.19 95 ILE A O 1
ATOM 687 N N . GLN A 1 96 ? 2.416 -7.492 -23.286 1.00 90.81 96 GLN A N 1
ATOM 688 C CA . GLN A 1 96 ? 3.336 -8.587 -23.028 1.00 90.81 96 GLN A CA 1
ATOM 689 C C . GLN A 1 96 ? 4.460 -8.105 -22.115 1.00 90.81 96 GLN A C 1
ATOM 691 O O . GLN A 1 96 ? 5.169 -7.159 -22.453 1.00 90.81 96 GLN A O 1
ATOM 696 N N . ARG A 1 97 ? 4.669 -8.798 -20.991 1.00 91.81 97 ARG A N 1
ATOM 697 C CA . ARG A 1 97 ? 5.875 -8.613 -20.178 1.00 91.81 97 ARG A CA 1
ATOM 698 C C . ARG A 1 97 ? 7.023 -9.420 -20.777 1.00 91.81 97 ARG A C 1
ATOM 700 O O . ARG A 1 97 ? 6.871 -10.600 -21.093 1.00 91.81 97 ARG A O 1
ATOM 707 N N . VAL A 1 98 ? 8.176 -8.784 -20.907 1.00 94.44 98 VAL A N 1
ATOM 708 C CA . VAL A 1 98 ? 9.439 -9.376 -21.352 1.00 94.44 98 VAL A CA 1
ATOM 709 C C . VAL A 1 98 ? 10.458 -9.151 -20.248 1.00 94.44 98 VAL A C 1
ATOM 711 O O . VAL A 1 98 ? 10.487 -8.076 -19.662 1.00 94.44 98 VAL A O 1
ATOM 714 N N . ALA A 1 99 ? 11.271 -10.150 -19.927 1.00 95.69 99 ALA A N 1
ATOM 715 C CA . ALA A 1 99 ? 12.283 -10.027 -18.887 1.00 95.69 99 ALA A CA 1
ATOM 716 C C . ALA A 1 99 ? 13.524 -10.834 -19.243 1.00 95.69 99 ALA A C 1
ATOM 718 O O . ALA A 1 99 ? 13.436 -11.857 -19.926 1.00 95.69 99 ALA A O 1
ATOM 719 N N . GLY A 1 100 ? 14.667 -10.386 -18.739 1.00 96.50 100 GLY A N 1
ATOM 720 C CA . GLY A 1 100 ? 15.929 -11.056 -18.983 1.00 96.50 100 GLY A CA 1
ATOM 721 C C . GLY A 1 100 ? 17.121 -10.270 -18.466 1.00 96.50 100 GLY A C 1
ATOM 722 O O . GLY A 1 100 ? 17.048 -9.642 -17.409 1.00 96.50 100 GLY A O 1
ATOM 723 N N . ARG A 1 101 ? 18.227 -10.324 -19.205 1.00 97.31 101 ARG A N 1
ATOM 724 C CA . ARG A 1 101 ? 19.478 -9.620 -18.894 1.00 97.31 101 ARG A CA 1
ATOM 725 C C . ARG A 1 101 ? 19.730 -8.518 -19.906 1.00 97.31 101 ARG A C 1
ATOM 727 O O . ARG A 1 101 ? 19.250 -8.604 -21.032 1.00 97.31 101 ARG A O 1
ATOM 734 N N . PHE A 1 102 ? 20.478 -7.497 -19.521 1.00 97.88 102 PHE A N 1
ATOM 735 C CA . PHE A 1 102 ? 20.883 -6.457 -20.456 1.00 97.88 102 PHE A CA 1
ATOM 736 C C . PHE A 1 102 ? 22.381 -6.177 -20.377 1.00 97.88 102 PHE A C 1
ATOM 738 O O . PHE A 1 102 ? 23.009 -6.368 -19.335 1.00 97.88 102 PHE A O 1
ATOM 745 N N . SER A 1 103 ? 22.935 -5.715 -21.491 1.00 96.94 103 SER A N 1
ATOM 746 C CA . SER A 1 103 ? 24.281 -5.153 -21.598 1.00 96.94 103 SER A CA 1
ATOM 747 C C . SER A 1 103 ? 24.199 -3.824 -22.345 1.00 96.94 103 SER A C 1
ATOM 749 O O . SER A 1 103 ? 23.264 -3.584 -23.116 1.00 96.94 103 SER A O 1
ATOM 751 N N . VAL A 1 104 ? 25.140 -2.925 -22.057 1.00 97.50 104 VAL A N 1
ATOM 752 C CA . VAL A 1 104 ? 25.144 -1.567 -22.608 1.00 97.50 104 VAL A CA 1
ATOM 753 C C . VAL A 1 104 ? 26.550 -1.222 -23.061 1.00 97.50 104 VAL A C 1
ATOM 755 O O . VAL A 1 104 ? 27.476 -1.207 -22.254 1.00 97.50 104 VAL A O 1
ATOM 758 N N . THR A 1 105 ? 26.701 -0.934 -24.344 1.00 96.88 105 THR A N 1
ATOM 759 C CA . THR A 1 105 ? 27.940 -0.416 -24.928 1.00 96.88 105 THR A CA 1
ATOM 760 C C . THR A 1 105 ? 27.853 1.109 -25.050 1.00 96.88 105 THR A C 1
ATOM 762 O O . THR A 1 105 ? 26.980 1.738 -24.451 1.00 96.88 105 THR A O 1
ATOM 765 N N . ALA A 1 106 ? 28.753 1.740 -25.806 1.00 95.19 106 ALA A N 1
ATOM 766 C CA . ALA A 1 106 ? 28.662 3.177 -26.048 1.00 95.19 106 ALA A CA 1
ATOM 767 C C . ALA A 1 106 ? 27.420 3.541 -26.881 1.00 95.19 106 ALA A C 1
ATOM 769 O O . ALA A 1 106 ? 26.802 4.578 -26.634 1.00 95.19 106 ALA A O 1
ATOM 770 N N . ASN A 1 107 ? 27.054 2.689 -27.845 1.00 94.94 107 ASN A N 1
ATOM 771 C CA . ASN A 1 107 ? 25.997 2.983 -28.816 1.00 94.94 107 ASN A CA 1
ATOM 772 C C . ASN A 1 107 ? 24.768 2.077 -28.712 1.00 94.94 107 ASN A C 1
ATOM 774 O O . ASN A 1 107 ? 23.716 2.421 -29.264 1.00 94.94 107 ASN A O 1
ATOM 778 N N . TYR A 1 108 ? 24.876 0.934 -28.031 1.00 95.94 108 TYR A N 1
ATOM 779 C CA . TYR A 1 108 ? 23.844 -0.096 -28.047 1.00 95.94 108 TYR A CA 1
ATOM 780 C C . TYR A 1 108 ? 23.420 -0.557 -26.653 1.00 95.94 108 TYR A C 1
ATOM 782 O O . TYR A 1 108 ? 24.217 -0.635 -25.724 1.00 95.94 108 TYR A O 1
ATOM 790 N N . ILE A 1 109 ? 22.141 -0.913 -26.540 1.00 97.06 109 ILE A N 1
ATOM 791 C CA . ILE A 1 109 ? 21.590 -1.732 -25.462 1.00 97.06 109 ILE A CA 1
ATOM 792 C C . ILE A 1 109 ? 21.187 -3.072 -26.071 1.00 97.06 109 ILE A C 1
ATOM 794 O O . ILE A 1 109 ? 20.374 -3.111 -26.999 1.00 97.06 109 ILE A O 1
ATOM 798 N N . SER A 1 110 ? 21.716 -4.167 -25.536 1.00 96.00 110 SER A N 1
ATOM 799 C CA . SER A 1 110 ? 21.294 -5.521 -25.895 1.00 96.00 110 SER A CA 1
ATOM 800 C C . SER A 1 110 ? 20.340 -6.050 -24.822 1.00 96.00 110 SER A C 1
ATOM 802 O O . SER A 1 110 ? 20.679 -6.085 -23.641 1.00 96.00 110 SER A O 1
ATOM 804 N N . LEU A 1 111 ? 19.136 -6.461 -25.225 1.00 96.62 111 LEU A N 1
ATOM 805 C CA . LEU A 1 111 ? 18.144 -7.123 -24.376 1.00 96.62 111 LEU A CA 1
ATOM 806 C C . LEU A 1 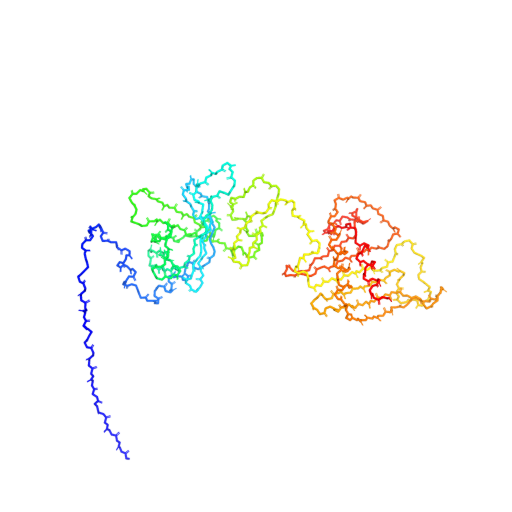111 ? 18.194 -8.629 -24.637 1.00 96.62 111 LEU A C 1
ATOM 808 O O . LEU A 1 111 ? 17.825 -9.097 -25.715 1.00 96.62 111 LEU A O 1
ATOM 812 N N . LEU A 1 112 ? 18.649 -9.389 -23.649 1.00 95.81 112 LEU A N 1
ATOM 813 C CA . LEU A 1 112 ? 18.957 -10.814 -23.746 1.00 95.81 112 LEU A CA 1
ATOM 814 C C . LEU A 1 112 ? 17.989 -11.638 -22.898 1.00 95.81 112 LEU A C 1
ATOM 816 O O . LEU A 1 112 ? 17.472 -11.155 -21.893 1.00 95.81 112 LEU A O 1
ATOM 820 N N . ALA A 1 113 ? 17.757 -12.894 -23.281 1.00 95.81 113 ALA A N 1
ATOM 821 C CA . ALA A 1 113 ? 16.971 -13.809 -22.458 1.00 95.81 113 ALA A CA 1
ATOM 822 C C . ALA A 1 113 ? 17.592 -13.957 -21.055 1.00 95.81 113 ALA A C 1
ATOM 824 O O . ALA A 1 113 ? 18.790 -13.743 -20.855 1.00 95.81 113 ALA A O 1
ATOM 825 N N . ALA A 1 114 ? 16.776 -14.342 -20.069 1.00 93.19 114 ALA A N 1
ATOM 826 C CA . ALA A 1 114 ? 17.226 -14.492 -18.681 1.00 93.19 114 ALA A CA 1
ATOM 827 C C . ALA A 1 114 ? 18.411 -15.464 -18.532 1.00 93.19 114 ALA A C 1
ATOM 829 O O . ALA A 1 114 ? 19.311 -15.234 -17.723 1.00 93.19 114 ALA A O 1
ATOM 830 N N . THR A 1 115 ? 18.428 -16.522 -19.342 1.00 92.62 115 THR A N 1
ATOM 831 C CA . THR A 1 115 ? 19.501 -17.518 -19.404 1.00 92.62 115 THR A CA 1
ATOM 832 C C . THR A 1 115 ? 20.080 -17.590 -20.819 1.00 92.62 115 THR A C 1
ATOM 834 O O . THR A 1 115 ? 19.316 -17.479 -21.783 1.00 92.62 115 THR A O 1
ATOM 837 N N . PRO A 1 116 ? 21.396 -17.824 -20.984 1.00 89.00 116 PRO A N 1
ATOM 838 C CA . PRO A 1 116 ? 21.984 -18.101 -22.295 1.00 89.00 116 PRO A CA 1
ATOM 839 C C . PRO A 1 116 ? 21.254 -19.256 -22.997 1.00 89.00 116 PRO A C 1
ATOM 841 O O . PRO A 1 116 ? 21.013 -20.294 -22.384 1.00 89.00 116 PRO A O 1
ATOM 844 N N . GLY A 1 117 ? 20.848 -19.056 -24.254 1.00 87.31 117 GLY A N 1
ATOM 845 C CA . GLY A 1 117 ? 20.047 -20.029 -25.015 1.00 87.31 117 GLY A CA 1
ATOM 846 C C . GLY A 1 117 ? 18.584 -20.174 -24.566 1.00 87.31 117 GLY A C 1
ATOM 847 O O . GLY A 1 117 ? 17.878 -21.044 -25.069 1.00 87.31 117 GLY A O 1
ATOM 848 N N . GLY A 1 118 ? 18.117 -19.350 -23.621 1.00 90.06 118 GLY A N 1
ATOM 849 C CA . GLY A 1 118 ? 16.722 -19.326 -23.185 1.00 90.06 118 GLY A CA 1
ATOM 850 C C . GLY A 1 118 ? 15.765 -18.809 -24.264 1.00 90.06 118 GLY A C 1
ATOM 851 O O . GLY A 1 118 ? 16.178 -18.230 -25.267 1.00 90.06 118 GLY A O 1
ATOM 852 N N . ALA A 1 119 ? 14.462 -18.994 -24.035 1.00 89.56 119 ALA A N 1
ATOM 853 C CA . ALA A 1 119 ? 13.430 -18.542 -24.962 1.00 89.56 119 ALA A CA 1
ATOM 854 C C . ALA A 1 119 ? 13.484 -17.017 -25.158 1.00 89.56 119 ALA A C 1
ATOM 856 O O . ALA A 1 119 ? 13.324 -16.244 -24.211 1.00 89.56 119 ALA A O 1
ATOM 857 N N . THR A 1 120 ? 13.675 -16.587 -26.402 1.00 91.88 120 THR A N 1
ATOM 858 C CA . THR A 1 120 ? 13.645 -15.177 -26.792 1.00 91.88 120 THR A CA 1
ATOM 859 C C . THR A 1 120 ? 12.286 -14.810 -27.370 1.00 91.88 120 THR A C 1
ATOM 861 O O . THR A 1 120 ? 11.712 -15.530 -28.183 1.00 91.88 120 THR A O 1
ATOM 864 N N . THR A 1 121 ? 11.789 -13.643 -26.991 1.00 91.38 121 THR A N 1
ATOM 865 C CA . THR A 1 121 ? 10.680 -12.962 -27.674 1.00 91.38 121 THR A CA 1
ATOM 866 C C . THR A 1 121 ? 11.207 -12.090 -28.810 1.00 91.38 121 THR A C 1
ATOM 868 O O . THR A 1 121 ? 12.396 -11.774 -28.860 1.00 91.38 121 THR A O 1
ATOM 871 N N . THR A 1 122 ? 10.314 -11.601 -29.670 1.00 90.69 122 THR A N 1
ATOM 872 C CA . THR A 1 122 ? 10.665 -10.621 -30.707 1.00 90.69 122 THR A CA 1
ATOM 873 C C . THR A 1 122 ? 11.192 -9.305 -30.140 1.00 90.69 122 THR A C 1
ATOM 875 O O . THR A 1 122 ? 11.739 -8.534 -30.911 1.00 90.69 122 THR A O 1
ATOM 878 N N . TYR A 1 123 ? 11.069 -9.029 -28.839 1.00 92.50 123 TYR A N 1
ATOM 879 C CA . TYR A 1 123 ? 11.572 -7.804 -28.200 1.00 92.50 123 TYR A CA 1
ATOM 880 C C . TYR A 1 123 ? 12.965 -7.967 -27.582 1.00 92.50 123 TYR A C 1
ATOM 882 O O . TYR A 1 123 ? 13.554 -6.990 -27.123 1.00 92.50 123 TYR A O 1
ATOM 890 N N . HIS A 1 124 ? 13.514 -9.180 -27.595 1.00 94.31 124 HIS A N 1
ATOM 891 C CA . HIS A 1 124 ? 14.938 -9.376 -27.362 1.00 94.31 124 HIS A CA 1
ATOM 892 C C . HIS A 1 124 ? 15.727 -8.992 -28.617 1.00 94.31 124 HIS A C 1
ATOM 894 O O . HIS A 1 124 ? 15.221 -9.068 -29.742 1.00 94.31 124 HIS A O 1
ATOM 900 N N . GLY A 1 125 ? 16.969 -8.569 -28.418 1.00 92.44 125 GLY A N 1
ATOM 901 C CA . GLY A 1 125 ? 17.856 -8.113 -29.480 1.00 92.44 125 GLY A CA 1
ATOM 902 C C . GLY A 1 125 ? 18.561 -6.813 -29.125 1.00 92.44 125 GLY A C 1
ATOM 903 O O . GLY A 1 125 ? 18.534 -6.364 -27.979 1.00 92.44 125 GLY A O 1
ATOM 904 N N . ARG A 1 126 ? 19.204 -6.219 -30.128 1.00 92.44 126 ARG A N 1
ATOM 905 C CA . ARG A 1 126 ? 20.031 -5.026 -29.965 1.00 92.44 126 ARG A CA 1
ATOM 906 C C . ARG A 1 126 ? 19.300 -3.763 -30.406 1.00 92.44 126 ARG A C 1
ATOM 908 O O . ARG A 1 126 ? 18.610 -3.739 -31.427 1.00 92.44 126 ARG A O 1
ATOM 915 N N . TYR A 1 127 ? 19.499 -2.701 -29.640 1.00 93.81 127 TYR A N 1
ATOM 916 C CA . TYR A 1 127 ? 18.898 -1.396 -29.853 1.00 93.81 127 TYR A CA 1
ATOM 917 C C . TYR A 1 127 ? 19.984 -0.337 -29.838 1.00 93.81 127 TYR A C 1
ATOM 919 O O . TYR A 1 127 ? 20.687 -0.195 -28.841 1.00 93.81 127 TYR A O 1
ATOM 927 N N . LYS A 1 128 ? 20.106 0.434 -30.917 1.00 93.94 128 LYS A N 1
ATOM 928 C CA . LYS A 1 128 ? 20.849 1.689 -30.866 1.00 93.94 128 LYS A CA 1
ATOM 929 C C . LYS A 1 128 ? 20.126 2.608 -29.892 1.00 93.94 128 LYS A C 1
ATOM 931 O O . LYS A 1 128 ? 18.900 2.712 -29.969 1.00 93.94 128 LYS A O 1
ATOM 936 N N . TYR A 1 129 ? 20.848 3.252 -28.984 1.00 95.44 129 TYR A N 1
ATOM 937 C CA . TYR A 1 129 ? 20.217 4.114 -27.993 1.00 95.44 129 TYR A CA 1
ATOM 938 C C . TYR A 1 129 ? 20.822 5.512 -27.945 1.00 95.44 129 TYR A C 1
ATOM 940 O O . TYR A 1 129 ? 21.979 5.731 -28.295 1.00 95.44 129 TYR A O 1
ATOM 948 N N . SER A 1 130 ? 20.019 6.472 -27.498 1.00 95.81 130 SER A N 1
ATOM 949 C CA . SER A 1 130 ? 20.487 7.815 -27.162 1.00 95.81 130 SER A CA 1
ATOM 950 C C . SER A 1 130 ? 19.884 8.267 -25.843 1.00 95.81 130 SER A C 1
ATOM 952 O O . SER A 1 130 ? 18.689 8.067 -25.606 1.00 95.81 130 SER A O 1
ATOM 954 N N . LEU A 1 131 ? 20.700 8.926 -25.024 1.00 96.19 131 LEU A N 1
ATOM 955 C CA . LEU A 1 131 ? 20.271 9.571 -23.789 1.00 96.19 131 LEU A CA 1
ATOM 956 C C . LEU A 1 131 ? 20.140 11.073 -24.019 1.00 96.19 131 LEU A C 1
ATOM 958 O O . LEU A 1 131 ? 21.064 11.710 -24.519 1.00 96.19 131 LEU A O 1
ATOM 962 N N . ALA A 1 132 ? 19.010 11.642 -23.620 1.00 95.44 132 ALA A N 1
ATOM 963 C CA . ALA A 1 132 ? 18.788 13.082 -23.646 1.00 95.44 132 ALA A CA 1
ATOM 964 C C . ALA A 1 132 ? 18.145 13.536 -22.338 1.00 95.44 132 ALA A C 1
ATOM 966 O O . ALA A 1 132 ? 17.478 12.755 -21.670 1.00 95.44 132 ALA A O 1
ATOM 967 N N . ILE A 1 133 ? 18.308 14.805 -21.977 1.00 93.94 133 ILE A N 1
ATOM 968 C CA . ILE A 1 133 ? 17.475 15.440 -20.954 1.00 93.94 133 ILE A CA 1
ATOM 969 C C . ILE A 1 133 ? 16.414 16.260 -21.685 1.00 93.94 133 ILE A C 1
ATOM 971 O O . ILE A 1 133 ? 16.745 17.096 -22.529 1.00 93.94 133 ILE A O 1
ATOM 975 N N . GLY A 1 134 ? 15.137 16.002 -21.400 1.00 88.12 134 GLY A N 1
ATOM 976 C CA . GLY A 1 134 ? 14.035 16.792 -21.936 1.00 88.12 134 GLY A CA 1
ATOM 977 C C . GLY A 1 134 ? 14.186 18.246 -21.502 1.00 88.12 134 GLY A C 1
ATOM 978 O O . GLY A 1 134 ? 14.180 18.527 -20.310 1.00 88.12 134 GLY A O 1
ATOM 979 N N . ARG A 1 135 ? 14.328 19.175 -22.453 1.00 85.94 135 ARG A N 1
ATOM 980 C CA . ARG A 1 135 ? 14.572 20.597 -22.139 1.00 85.94 135 ARG A CA 1
ATOM 981 C C . ARG A 1 135 ? 13.440 21.233 -21.332 1.00 85.94 135 ARG A C 1
ATOM 983 O O . ARG A 1 135 ? 13.700 22.111 -20.524 1.00 85.94 135 ARG A O 1
ATOM 990 N N . GLU A 1 136 ? 12.211 20.781 -21.558 1.00 84.44 136 GLU A N 1
ATOM 991 C CA . GLU A 1 136 ? 11.014 21.308 -20.896 1.00 84.44 136 GLU A CA 1
ATOM 992 C C . GLU A 1 136 ? 10.741 20.626 -19.552 1.00 84.44 136 GLU A C 1
ATOM 994 O O . GLU A 1 136 ? 10.328 21.278 -18.600 1.00 84.44 136 GLU A O 1
ATOM 999 N N . THR A 1 137 ? 10.989 19.316 -19.457 1.00 86.75 137 THR A N 1
ATOM 1000 C CA . THR A 1 137 ? 10.643 18.517 -18.271 1.00 86.75 137 THR A CA 1
ATOM 1001 C C . THR A 1 137 ? 11.810 18.315 -17.307 1.00 86.75 137 THR A C 1
ATOM 1003 O O . THR A 1 137 ? 11.593 17.934 -16.162 1.00 86.75 137 THR A O 1
ATOM 1006 N N . GLY A 1 138 ? 13.054 18.506 -17.756 1.00 90.88 138 GLY A N 1
ATOM 1007 C CA . GLY A 1 138 ? 14.260 18.134 -17.008 1.00 90.88 138 GLY A CA 1
ATOM 1008 C C . GLY A 1 138 ? 14.437 16.620 -16.824 1.00 90.88 138 GLY A C 1
ATOM 1009 O O . GLY A 1 138 ? 15.338 16.188 -16.108 1.00 90.88 138 GLY A O 1
ATOM 1010 N N . VAL A 1 139 ? 13.594 15.799 -17.457 1.00 91.81 139 VAL A N 1
ATOM 1011 C CA . VAL A 1 139 ? 13.570 14.342 -17.276 1.00 91.81 139 VAL A CA 1
ATOM 1012 C C . VAL A 1 139 ? 14.506 13.661 -18.275 1.00 91.81 139 VAL A C 1
ATOM 1014 O O . VAL A 1 139 ? 14.528 14.007 -19.458 1.00 91.81 139 VAL A O 1
ATOM 1017 N N . GLN A 1 140 ? 15.275 12.672 -17.808 1.00 94.69 140 GLN A N 1
ATOM 1018 C CA . GLN A 1 140 ? 16.101 11.831 -18.676 1.00 94.69 140 GLN A CA 1
ATOM 1019 C C . GLN A 1 140 ? 15.216 10.995 -19.607 1.00 94.69 140 GLN A C 1
ATOM 1021 O O . GLN A 1 140 ? 14.291 10.329 -19.156 1.00 94.69 140 GLN A O 1
ATOM 1026 N N . LYS A 1 141 ? 15.539 10.991 -20.896 1.00 94.44 141 LYS A N 1
ATOM 1027 C CA . LYS A 1 141 ? 14.878 10.220 -21.945 1.00 94.44 141 LYS A CA 1
ATOM 1028 C C . LYS A 1 141 ? 15.834 9.184 -22.508 1.00 94.44 141 LYS A C 1
ATOM 1030 O O . LYS A 1 141 ? 17.005 9.497 -22.738 1.00 94.44 141 LYS A O 1
ATOM 1035 N N . ILE A 1 142 ? 15.323 7.988 -22.770 1.00 95.38 142 ILE A N 1
ATOM 1036 C CA . ILE A 1 142 ? 16.000 6.974 -23.577 1.00 95.38 142 ILE A CA 1
ATOM 1037 C C . ILE A 1 142 ? 15.207 6.808 -24.862 1.00 95.38 142 ILE A C 1
ATOM 1039 O O . ILE A 1 142 ? 14.023 6.486 -24.817 1.00 95.38 142 ILE A O 1
ATOM 1043 N N . THR A 1 143 ? 15.871 7.001 -25.996 1.00 94.44 143 THR A N 1
ATOM 1044 C CA . THR A 1 143 ? 15.338 6.612 -27.304 1.00 94.44 143 THR A CA 1
ATOM 1045 C C . THR A 1 143 ? 16.037 5.341 -27.746 1.00 94.44 143 THR A C 1
ATOM 1047 O O . THR A 1 143 ? 17.263 5.299 -27.742 1.00 94.44 143 THR A O 1
ATOM 1050 N N . LEU A 1 144 ? 15.263 4.324 -28.109 1.00 93.56 144 LEU A N 1
ATOM 1051 C CA . LEU A 1 144 ? 15.722 3.016 -28.567 1.00 93.56 144 LEU A CA 1
ATOM 1052 C C . LEU A 1 144 ? 15.310 2.829 -30.020 1.00 93.56 144 LEU A C 1
ATOM 1054 O O . LEU A 1 144 ? 14.121 2.889 -30.317 1.00 93.56 144 LEU A O 1
ATOM 1058 N N . THR A 1 145 ? 16.261 2.550 -30.903 1.00 91.94 145 THR A N 1
ATOM 1059 C CA . THR A 1 145 ? 16.014 2.175 -32.299 1.00 91.94 145 THR A CA 1
ATOM 1060 C C . THR A 1 145 ? 16.529 0.767 -32.530 1.00 91.94 145 THR A C 1
ATOM 1062 O O . THR A 1 145 ? 17.698 0.482 -32.280 1.00 91.94 145 THR A O 1
ATOM 1065 N N . ARG A 1 146 ? 15.671 -0.142 -32.994 1.00 90.50 146 ARG A N 1
ATOM 1066 C CA . ARG A 1 146 ? 16.072 -1.541 -33.187 1.00 90.50 146 ARG A CA 1
ATOM 1067 C C . ARG A 1 146 ? 17.120 -1.673 -34.297 1.00 90.50 146 ARG A C 1
ATOM 1069 O O . ARG A 1 146 ? 16.913 -1.162 -35.394 1.00 90.50 146 ARG A O 1
ATOM 1076 N N . ALA A 1 147 ? 18.219 -2.371 -34.015 1.00 86.69 147 ALA A N 1
ATOM 1077 C CA . ALA A 1 147 ? 19.279 -2.639 -34.987 1.00 86.69 147 ALA A CA 1
ATOM 1078 C C . ALA A 1 147 ? 18.930 -3.841 -35.892 1.00 86.69 147 ALA A C 1
ATOM 1080 O O . ALA A 1 147 ? 18.207 -4.748 -35.471 1.00 86.69 147 ALA A O 1
ATOM 1081 N N . GLY A 1 148 ? 19.437 -3.848 -37.131 1.00 77.00 148 GLY A N 1
ATOM 1082 C CA . GLY A 1 148 ? 19.383 -5.009 -38.037 1.00 77.00 148 GLY A CA 1
ATOM 1083 C C . GLY A 1 148 ? 17.995 -5.404 -38.568 1.00 77.00 148 GLY A C 1
ATOM 1084 O O . GLY A 1 148 ? 17.793 -6.551 -38.957 1.00 77.00 148 GLY A O 1
ATOM 1085 N N . GLN A 1 149 ? 17.000 -4.508 -38.559 1.00 67.19 149 GLN A N 1
ATOM 1086 C CA . GLN A 1 149 ? 15.677 -4.775 -39.147 1.00 67.19 149 GLN A CA 1
ATOM 1087 C C . GLN A 1 149 ? 15.463 -3.925 -40.405 1.00 67.19 149 GLN A C 1
ATOM 1089 O O . GLN A 1 149 ? 15.607 -2.705 -40.370 1.00 67.19 149 GLN A O 1
ATOM 1094 N N . THR A 1 150 ? 15.066 -4.573 -41.503 1.00 55.44 150 THR A N 1
ATOM 1095 C CA . THR A 1 150 ? 14.805 -3.940 -42.810 1.00 55.44 150 THR A CA 1
ATOM 1096 C C . THR A 1 150 ? 13.424 -3.283 -42.904 1.00 55.44 150 THR A C 1
ATOM 1098 O O . THR A 1 150 ? 13.219 -2.383 -43.719 1.00 55.44 150 THR A O 1
ATOM 1101 N N . TRP A 1 151 ? 12.466 -3.673 -42.056 1.00 54.31 151 TRP A N 1
ATOM 1102 C CA . TRP A 1 151 ? 11.151 -3.035 -41.988 1.00 54.31 151 TRP A CA 1
ATOM 1103 C C . TRP A 1 151 ? 11.185 -1.857 -41.002 1.00 54.31 151 TRP A C 1
ATOM 1105 O O . TRP A 1 151 ? 11.197 -2.017 -39.787 1.00 54.31 151 TRP A O 1
ATOM 1115 N N . SER A 1 152 ? 11.264 -0.654 -41.572 1.00 53.53 152 SER A N 1
ATOM 1116 C CA . SER A 1 152 ? 11.025 0.666 -40.970 1.00 53.53 152 SER A CA 1
ATOM 1117 C C . SER A 1 152 ? 11.297 0.825 -39.462 1.00 53.53 152 SER A C 1
ATOM 1119 O O . SER A 1 152 ? 10.383 0.688 -38.651 1.00 53.53 152 SER A O 1
ATOM 1121 N N . GLY A 1 153 ? 12.515 1.259 -39.117 1.00 67.31 153 GLY A N 1
ATOM 1122 C CA . GLY A 1 153 ? 12.784 2.295 -38.105 1.00 67.31 153 GLY A CA 1
ATOM 1123 C C . GLY A 1 153 ? 11.959 2.262 -36.818 1.00 67.31 153 GLY A C 1
ATOM 1124 O O . GLY A 1 153 ? 11.471 3.312 -36.391 1.00 67.31 153 GLY A O 1
ATOM 1125 N N . TRP A 1 154 ? 11.778 1.082 -36.217 1.00 83.56 154 TRP A N 1
ATOM 1126 C CA . TRP A 1 154 ? 11.109 0.966 -34.929 1.00 83.56 154 TRP A CA 1
ATOM 1127 C C . TRP A 1 154 ? 11.912 1.758 -33.901 1.00 83.56 154 TRP A C 1
ATOM 1129 O O . TRP A 1 154 ? 13.042 1.389 -33.573 1.00 83.56 154 TRP A O 1
ATOM 1139 N N . THR A 1 155 ? 11.328 2.865 -33.448 1.00 88.75 155 THR A N 1
ATOM 1140 C CA . THR A 1 155 ? 11.921 3.788 -32.487 1.00 88.75 155 THR A CA 1
ATOM 1141 C C . THR A 1 155 ? 10.945 3.983 -31.343 1.00 88.75 155 THR A C 1
ATOM 1143 O O . THR A 1 155 ? 9.765 4.255 -31.566 1.00 88.75 155 THR A O 1
ATOM 1146 N N . ASN A 1 156 ? 11.436 3.860 -30.117 1.00 91.06 156 ASN A N 1
ATOM 1147 C CA . ASN A 1 156 ? 10.643 4.035 -28.916 1.00 91.06 156 ASN A CA 1
ATOM 1148 C C . ASN A 1 156 ? 11.358 4.977 -27.948 1.00 91.06 156 ASN A C 1
ATOM 1150 O O . ASN A 1 156 ? 12.532 4.772 -27.649 1.00 91.06 156 ASN A O 1
ATOM 1154 N N . THR A 1 157 ? 10.655 6.005 -27.475 1.00 92.62 157 THR A N 1
ATOM 1155 C CA . THR A 1 157 ? 11.183 6.962 -26.498 1.00 92.62 157 THR A CA 1
ATOM 1156 C C . THR A 1 157 ? 10.452 6.803 -25.172 1.00 92.62 157 THR A C 1
ATOM 1158 O O . THR A 1 157 ? 9.220 6.833 -25.115 1.00 92.62 157 THR A O 1
ATOM 1161 N N . VAL A 1 158 ? 11.231 6.641 -24.104 1.00 92.75 158 VAL A N 1
ATOM 1162 C CA . VAL A 1 158 ? 10.748 6.478 -22.733 1.00 92.75 158 VAL A CA 1
ATOM 1163 C C . VAL A 1 158 ? 11.401 7.500 -21.803 1.00 92.75 158 VAL A C 1
ATOM 1165 O O . VAL A 1 158 ? 12.597 7.782 -21.890 1.00 92.75 158 VAL A O 1
ATOM 1168 N N . ASN A 1 159 ? 10.604 8.045 -20.893 1.00 93.81 159 ASN A N 1
ATOM 1169 C CA . ASN A 1 159 ? 10.970 9.014 -19.871 1.00 93.81 159 ASN A CA 1
ATOM 1170 C C . ASN A 1 159 ? 11.307 8.313 -18.560 1.00 93.81 159 ASN A C 1
ATOM 1172 O O . ASN A 1 159 ? 10.548 7.464 -18.092 1.00 93.81 159 ASN A O 1
ATOM 1176 N N . LYS A 1 160 ? 12.409 8.708 -17.927 1.00 94.19 160 LYS A N 1
ATOM 1177 C CA . LYS A 1 160 ? 12.784 8.224 -16.602 1.00 94.19 160 LYS A CA 1
ATOM 1178 C C . LYS A 1 160 ? 11.753 8.652 -15.568 1.00 94.19 160 LYS A C 1
ATOM 1180 O O . LYS A 1 160 ? 11.341 9.808 -15.528 1.00 94.19 160 LYS A O 1
ATOM 1185 N N . VAL A 1 161 ? 11.381 7.727 -14.699 1.00 91.62 161 VAL A N 1
ATOM 1186 C CA . VAL A 1 161 ? 10.488 7.963 -13.564 1.00 91.62 161 VAL A CA 1
ATOM 1187 C C . VAL A 1 161 ? 11.181 7.557 -12.270 1.00 91.62 161 VAL A C 1
ATOM 1189 O O . VAL A 1 161 ? 12.135 6.777 -12.281 1.00 91.62 161 VAL A O 1
ATOM 1192 N N . GLY A 1 162 ? 10.714 8.103 -11.144 1.00 88.00 162 GLY A N 1
ATOM 1193 C CA . GLY A 1 162 ? 11.296 7.812 -9.830 1.00 88.00 162 GLY A CA 1
ATOM 1194 C C . GLY A 1 162 ? 11.161 6.342 -9.425 1.00 88.00 162 GLY A C 1
ATOM 1195 O O . GLY A 1 162 ? 12.051 5.799 -8.775 1.00 88.00 162 GLY A O 1
ATOM 1196 N N . SER A 1 163 ? 10.081 5.685 -9.848 1.00 86.25 163 SER A N 1
ATOM 1197 C CA . SER A 1 163 ? 9.800 4.285 -9.545 1.00 86.25 163 SER A CA 1
ATOM 1198 C C . SER A 1 163 ? 8.878 3.656 -10.590 1.00 86.25 163 SER A C 1
ATOM 1200 O O . SER A 1 163 ? 8.150 4.344 -11.310 1.00 86.25 163 SER A O 1
ATOM 1202 N N . TYR A 1 164 ? 8.902 2.323 -10.669 1.00 84.19 164 TYR A N 1
ATOM 1203 C CA . TYR A 1 164 ? 7.939 1.553 -11.448 1.00 84.19 164 TYR A CA 1
ATOM 1204 C C . TYR A 1 164 ? 7.240 0.533 -10.561 1.00 84.19 164 TYR A C 1
ATOM 1206 O O . TYR A 1 164 ? 7.888 -0.408 -10.095 1.00 84.19 164 TYR A O 1
ATOM 1214 N N . CYS A 1 165 ? 5.927 0.698 -10.368 1.00 86.06 165 CYS A N 1
ATOM 1215 C CA . CYS A 1 165 ? 5.114 -0.239 -9.597 1.00 86.06 165 CYS A CA 1
ATOM 1216 C C . CYS A 1 165 ? 5.772 -0.517 -8.232 1.00 86.06 165 CYS A C 1
ATOM 1218 O O . CYS A 1 165 ? 6.133 -1.645 -7.905 1.00 86.06 165 CYS A O 1
ATOM 1220 N N . THR A 1 166 ? 6.033 0.542 -7.472 1.00 81.75 166 THR A N 1
ATOM 1221 C CA . THR A 1 166 ? 6.359 0.446 -6.040 1.00 81.75 166 THR A CA 1
ATOM 1222 C C . THR A 1 166 ? 5.115 0.682 -5.191 1.00 81.75 166 THR A C 1
ATOM 1224 O O . THR A 1 166 ? 4.976 0.105 -4.119 1.00 81.75 166 THR A O 1
ATOM 1227 N N . ALA A 1 167 ? 4.168 1.453 -5.725 1.00 78.69 167 ALA A N 1
ATOM 1228 C CA . ALA A 1 167 ? 2.816 1.605 -5.224 1.00 78.69 167 ALA A CA 1
ATOM 1229 C C . ALA A 1 167 ? 1.808 1.538 -6.382 1.00 78.69 167 ALA A C 1
ATOM 1231 O O . ALA A 1 167 ? 2.140 1.771 -7.546 1.00 78.69 167 ALA A O 1
ATOM 1232 N N . ALA A 1 168 ? 0.542 1.260 -6.062 1.00 78.56 168 ALA A N 1
ATOM 1233 C CA . ALA A 1 168 ? -0.551 1.261 -7.037 1.00 78.56 168 ALA A CA 1
ATOM 1234 C C . ALA A 1 168 ? -0.711 2.613 -7.763 1.00 78.56 168 ALA A C 1
ATOM 1236 O O . ALA A 1 168 ? -1.108 2.649 -8.926 1.00 78.56 168 ALA A O 1
ATOM 1237 N N . THR A 1 169 ? -0.369 3.719 -7.096 1.00 78.31 169 THR A N 1
ATOM 1238 C CA . THR A 1 169 ? -0.392 5.074 -7.665 1.00 78.31 169 THR A CA 1
ATOM 1239 C C . THR A 1 169 ? 0.578 5.244 -8.829 1.00 78.31 169 THR A C 1
ATOM 1241 O O . THR A 1 169 ? 0.283 6.001 -9.751 1.00 78.31 169 THR A O 1
ATOM 1244 N N . ASP A 1 170 ? 1.691 4.507 -8.835 1.00 81.81 170 ASP A N 1
ATOM 1245 C CA . ASP A 1 170 ? 2.697 4.594 -9.896 1.00 81.81 170 ASP A CA 1
ATOM 1246 C C . ASP A 1 170 ? 2.115 4.109 -11.228 1.00 81.81 170 ASP A C 1
ATOM 1248 O O . ASP A 1 170 ? 2.380 4.689 -12.277 1.00 81.81 170 ASP A O 1
ATOM 1252 N N . CYS A 1 171 ? 1.264 3.083 -11.183 1.00 83.19 171 CYS A N 1
ATOM 1253 C CA . CYS A 1 171 ? 0.656 2.466 -12.358 1.00 83.19 171 CYS A CA 1
ATOM 1254 C C . CYS A 1 171 ? -0.283 3.412 -13.125 1.00 83.19 171 CYS A C 1
ATOM 1256 O O . CYS A 1 171 ? -0.418 3.283 -14.341 1.00 83.19 171 CYS A O 1
ATOM 1258 N N . ALA A 1 172 ? -0.903 4.383 -12.443 1.00 76.81 172 ALA A N 1
ATOM 1259 C CA . ALA A 1 172 ? -1.776 5.364 -13.087 1.00 76.81 172 ALA A CA 1
ATOM 1260 C C . ALA A 1 172 ? -0.998 6.296 -14.027 1.00 76.81 172 ALA A C 1
ATOM 1262 O O . ALA A 1 172 ? -1.455 6.593 -15.130 1.00 76.81 172 ALA A O 1
ATOM 1263 N N . GLY A 1 173 ? 0.206 6.709 -13.620 1.00 72.56 173 GLY A N 1
ATOM 1264 C CA . GLY A 1 173 ? 1.094 7.541 -14.436 1.00 72.56 173 GLY A CA 1
ATOM 1265 C C . GLY A 1 173 ? 1.762 6.790 -15.592 1.00 72.56 173 GLY A C 1
ATOM 1266 O O . GLY A 1 173 ? 2.364 7.414 -16.456 1.00 72.56 173 GLY A O 1
ATOM 1267 N N . GLN A 1 174 ? 1.649 5.461 -15.631 1.00 74.00 174 GLN A N 1
ATOM 1268 C CA . GLN A 1 174 ? 2.347 4.601 -16.593 1.00 74.00 174 GLN A CA 1
ATOM 1269 C C . GLN A 1 174 ? 1.534 4.300 -17.858 1.00 74.00 174 GLN A C 1
ATOM 1271 O O . GLN A 1 174 ? 1.954 3.481 -18.674 1.00 74.00 174 GLN A O 1
ATOM 1276 N N . ALA A 1 175 ? 0.374 4.950 -18.022 1.00 68.38 175 ALA A N 1
ATOM 1277 C CA . ALA A 1 175 ? -0.491 4.854 -19.202 1.00 68.38 175 ALA A CA 1
ATOM 1278 C C . ALA A 1 175 ? -0.828 3.409 -19.623 1.00 68.38 175 ALA A C 1
ATOM 1280 O O . ALA A 1 175 ? -1.009 3.120 -20.805 1.00 68.38 175 ALA A O 1
ATOM 1281 N N . ILE A 1 176 ? -0.900 2.490 -18.657 1.00 74.25 176 ILE A N 1
ATOM 1282 C CA . ILE A 1 176 ? -1.169 1.075 -18.914 1.00 74.25 176 ILE A CA 1
ATOM 1283 C C . ILE A 1 176 ? -2.575 0.938 -19.481 1.00 74.25 176 ILE A C 1
ATOM 1285 O O . ILE A 1 176 ? -3.525 1.500 -18.936 1.00 74.25 176 ILE A O 1
ATOM 1289 N N . VAL A 1 177 ? -2.711 0.176 -20.569 1.00 71.50 177 VAL A N 1
ATOM 1290 C CA . VAL A 1 177 ? -4.021 -0.101 -21.158 1.00 71.50 177 VAL A CA 1
ATOM 1291 C C . VAL A 1 177 ? -4.848 -0.856 -20.125 1.00 71.50 177 VAL A C 1
ATOM 1293 O O . VAL A 1 177 ? -4.538 -1.994 -19.773 1.00 71.50 177 VAL A O 1
ATOM 1296 N N . HIS A 1 178 ? -5.906 -0.219 -19.641 1.00 74.06 178 HIS A N 1
ATOM 1297 C CA . HIS A 1 178 ? -6.846 -0.806 -18.704 1.00 74.06 178 HIS A CA 1
ATOM 1298 C C . HIS A 1 178 ? -8.248 -0.867 -19.321 1.00 74.06 178 HIS A C 1
ATOM 1300 O O . HIS A 1 178 ? -8.571 -0.087 -20.221 1.00 74.06 178 HIS A O 1
ATOM 1306 N N . PRO A 1 179 ? -9.109 -1.795 -18.872 1.00 71.69 179 PRO A N 1
ATOM 1307 C CA . PRO A 1 179 ? -10.513 -1.785 -19.262 1.00 71.69 179 PRO A CA 1
ATOM 1308 C C . PRO A 1 179 ? -11.186 -0.453 -18.891 1.00 71.69 179 PRO A C 1
ATOM 1310 O O . PRO A 1 179 ? -10.882 0.145 -17.857 1.00 71.69 179 PRO A O 1
ATOM 1313 N N . MET A 1 180 ? -12.134 -0.005 -19.722 1.00 74.62 180 MET A N 1
ATOM 1314 C CA . MET A 1 180 ? -13.003 1.147 -19.436 1.00 74.62 180 MET A CA 1
ATOM 1315 C C . MET A 1 180 ? -14.088 0.758 -18.419 1.00 74.62 180 MET A C 1
ATOM 1317 O O . MET A 1 180 ? -15.272 0.684 -18.735 1.00 74.62 180 MET A O 1
ATOM 1321 N N . CYS A 1 181 ? -13.673 0.436 -17.201 1.00 74.12 181 CYS A N 1
ATOM 1322 C CA . CYS A 1 181 ? -14.538 0.129 -16.068 1.00 74.12 181 CYS A CA 1
ATOM 1323 C C . CYS A 1 181 ? -14.089 0.968 -14.866 1.00 74.12 181 CYS A C 1
ATOM 1325 O O . CYS A 1 181 ? -12.924 1.347 -14.779 1.00 74.12 181 CYS A O 1
ATOM 1327 N N . VAL A 1 182 ? -14.996 1.244 -13.925 1.00 71.50 182 VAL A N 1
ATOM 1328 C CA . VAL A 1 182 ? -14.611 1.826 -12.628 1.00 71.50 182 VAL A CA 1
ATOM 1329 C C . VAL A 1 182 ? -13.753 0.803 -11.890 1.00 71.50 182 VAL A C 1
ATOM 1331 O O . VAL A 1 182 ? -14.156 -0.354 -11.793 1.00 71.50 182 VAL A O 1
ATOM 1334 N N . GLY A 1 183 ? -12.586 1.210 -11.401 1.00 78.06 183 GLY A N 1
ATOM 1335 C CA . GLY A 1 183 ? -11.566 0.311 -10.873 1.00 78.06 183 GLY A CA 1
ATOM 1336 C C . GLY A 1 183 ? -10.430 1.036 -10.162 1.00 78.06 183 GLY A C 1
ATOM 1337 O O . GLY A 1 183 ? -10.428 2.264 -10.055 1.00 78.06 183 GLY A O 1
ATOM 1338 N N . SER A 1 184 ? -9.436 0.273 -9.713 1.00 79.88 184 SER A N 1
ATOM 1339 C CA . SER A 1 184 ? -8.138 0.802 -9.287 1.00 79.88 184 SER A CA 1
ATOM 1340 C C . SER A 1 184 ? -6.998 0.096 -9.996 1.00 79.88 184 SER A C 1
ATOM 1342 O O . SER A 1 184 ? -7.070 -1.086 -10.350 1.00 79.88 184 SER A O 1
ATOM 1344 N N . PHE A 1 185 ? -5.904 0.835 -10.155 1.00 83.88 185 PHE A N 1
ATOM 1345 C CA . PHE A 1 185 ? -4.631 0.216 -10.453 1.00 83.88 185 PHE A CA 1
ATOM 1346 C C . PHE A 1 185 ? -4.166 -0.633 -9.271 1.00 83.88 185 PHE A C 1
ATOM 1348 O O . PHE A 1 185 ? -4.400 -0.308 -8.107 1.00 83.88 185 PHE A O 1
ATOM 1355 N N . THR A 1 186 ? -3.488 -1.723 -9.586 1.00 83.44 186 THR A N 1
ATOM 1356 C CA . THR A 1 186 ? -2.879 -2.636 -8.624 1.00 83.44 186 THR A CA 1
ATOM 1357 C C . THR A 1 186 ? -1.418 -2.801 -8.975 1.00 83.44 186 THR A C 1
ATOM 1359 O O . THR A 1 186 ? -1.077 -2.854 -10.155 1.00 83.44 186 THR A O 1
ATOM 1362 N N . CYS A 1 187 ? -0.575 -2.957 -7.965 1.00 84.25 187 CYS A N 1
ATOM 1363 C CA . CYS A 1 187 ? 0.816 -3.316 -8.157 1.00 84.25 187 CYS A CA 1
ATOM 1364 C C . CYS A 1 187 ? 1.119 -4.628 -7.428 1.00 84.25 187 CYS A C 1
ATOM 1366 O O . CYS A 1 187 ? 0.774 -4.764 -6.254 1.00 84.25 187 CYS A O 1
ATOM 1368 N N . THR A 1 188 ? 1.724 -5.602 -8.112 1.00 82.06 188 THR A N 1
ATOM 1369 C CA . THR A 1 188 ? 2.141 -6.866 -7.485 1.00 82.06 188 THR A CA 1
ATOM 1370 C C . THR A 1 188 ? 3.555 -6.778 -6.909 1.00 82.06 188 THR A C 1
ATOM 1372 O O . THR A 1 188 ? 4.346 -5.915 -7.287 1.00 82.06 188 THR A O 1
ATOM 1375 N N . ALA A 1 189 ? 3.918 -7.741 -6.055 1.00 76.06 189 ALA A N 1
ATOM 1376 C CA . ALA A 1 189 ? 5.271 -7.872 -5.504 1.00 76.06 189 ALA A CA 1
ATOM 1377 C C . ALA A 1 189 ? 6.370 -8.061 -6.573 1.00 76.06 189 ALA A C 1
ATOM 1379 O O . ALA A 1 189 ? 7.547 -7.875 -6.288 1.00 76.06 189 ALA A O 1
ATOM 1380 N N . GLN A 1 190 ? 6.003 -8.427 -7.805 1.00 78.88 190 GLN A N 1
ATOM 1381 C CA . GLN A 1 190 ? 6.912 -8.569 -8.945 1.00 78.88 190 GLN A CA 1
ATOM 1382 C C . GLN A 1 190 ? 6.995 -7.285 -9.793 1.00 78.88 190 GLN A C 1
ATOM 1384 O O . GLN A 1 190 ? 7.352 -7.355 -10.970 1.00 78.88 190 GLN A O 1
ATOM 1389 N N . ASN A 1 191 ? 6.615 -6.128 -9.235 1.00 83.56 191 ASN A N 1
ATOM 1390 C CA . ASN A 1 191 ? 6.547 -4.839 -9.930 1.00 83.56 191 ASN A CA 1
ATOM 1391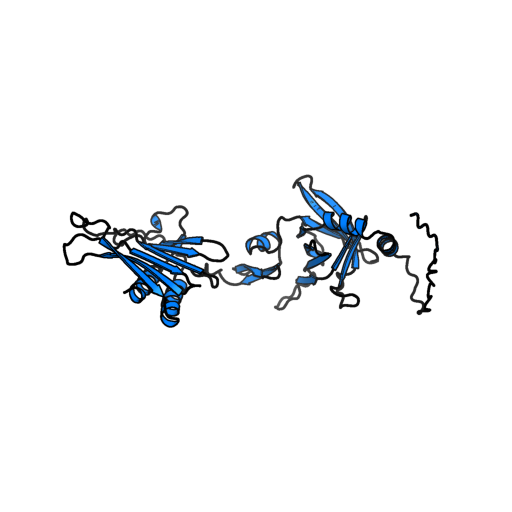 C C . ASN A 1 191 ? 5.693 -4.909 -11.207 1.00 83.56 191 ASN A C 1
ATOM 1393 O O . ASN A 1 191 ? 6.020 -4.284 -12.213 1.00 83.56 191 ASN A O 1
ATOM 1397 N N . THR A 1 192 ? 4.622 -5.708 -11.188 1.00 83.62 192 THR A N 1
ATOM 1398 C CA . THR A 1 192 ? 3.676 -5.807 -12.302 1.00 83.62 192 THR A CA 1
ATOM 1399 C C . THR A 1 192 ? 2.468 -4.944 -12.013 1.00 83.62 192 THR A C 1
ATOM 1401 O O . THR A 1 192 ? 1.727 -5.194 -11.059 1.00 83.62 192 THR A O 1
ATOM 1404 N N . CYS A 1 193 ? 2.269 -3.930 -12.843 1.00 84.38 193 CYS A N 1
ATOM 1405 C CA . CYS A 1 193 ? 1.064 -3.135 -12.776 1.00 84.38 193 CYS A CA 1
ATOM 1406 C C . CYS A 1 193 ? -0.101 -3.866 -13.441 1.00 84.38 193 CYS A C 1
ATOM 1408 O O . CYS A 1 193 ? 0.040 -4.523 -14.472 1.00 84.38 193 CYS A O 1
ATOM 1410 N N . GLY A 1 194 ? -1.273 -3.718 -12.844 1.00 84.00 194 GLY A N 1
ATOM 1411 C CA . GLY A 1 194 ? -2.536 -4.217 -13.358 1.00 84.00 194 GLY A CA 1
ATOM 1412 C C . GLY A 1 194 ? -3.654 -3.228 -13.072 1.00 84.00 194 GLY A C 1
ATOM 1413 O O . GLY A 1 194 ? -3.460 -2.232 -12.374 1.00 84.00 194 GLY A O 1
ATOM 1414 N N . TYR A 1 195 ? -4.834 -3.514 -13.608 1.00 81.44 195 TYR A N 1
ATOM 1415 C CA . TYR A 1 195 ? -6.046 -2.770 -13.300 1.00 81.44 195 TYR A CA 1
ATOM 1416 C C . TYR A 1 195 ? -7.154 -3.744 -12.938 1.00 81.44 195 TYR A C 1
ATOM 1418 O O . TYR A 1 195 ? -7.436 -4.685 -13.684 1.00 81.44 195 TYR A O 1
ATOM 1426 N N . LYS A 1 196 ? -7.785 -3.515 -11.791 1.00 79.69 196 LYS A N 1
ATOM 1427 C CA . LYS A 1 196 ? -8.897 -4.327 -11.314 1.00 79.69 196 LYS A CA 1
ATOM 1428 C C . LYS A 1 196 ? -10.187 -3.534 -11.478 1.00 79.69 196 LYS A C 1
ATOM 1430 O O . LYS A 1 196 ? -10.362 -2.505 -10.832 1.00 79.69 196 LYS A O 1
ATOM 1435 N N . CYS A 1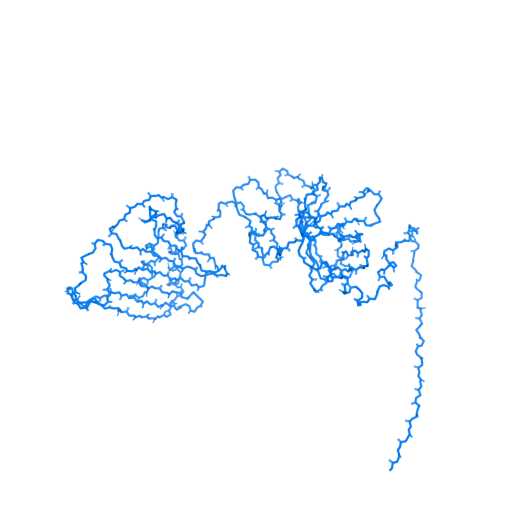 197 ? -11.088 -4.029 -12.327 1.00 76.88 197 CYS A N 1
ATOM 1436 C CA . CYS A 1 197 ? -12.460 -3.527 -12.383 1.00 76.88 197 CYS A CA 1
ATOM 1437 C C . CYS A 1 197 ? -13.190 -3.782 -11.056 1.00 76.88 197 CYS A C 1
ATOM 1439 O O . CYS A 1 197 ? -13.003 -4.823 -10.425 1.00 76.88 197 CYS A O 1
ATOM 1441 N N . GLY A 1 198 ? -14.084 -2.866 -10.702 1.00 67.50 198 GLY A N 1
ATOM 1442 C CA . GLY A 1 198 ? -14.838 -2.821 -9.454 1.00 67.50 198 GLY A CA 1
ATOM 1443 C C . GLY A 1 198 ? -14.438 -1.597 -8.635 1.00 67.50 198 GLY A C 1
ATOM 1444 O O . GLY A 1 198 ? -13.260 -1.270 -8.564 1.00 67.50 198 GLY A O 1
ATOM 1445 N N . VAL A 1 199 ? -15.406 -0.915 -8.012 1.00 55.16 199 VAL A N 1
ATOM 1446 C CA . VAL A 1 199 ? -15.105 0.173 -7.066 1.00 55.16 199 VAL A CA 1
ATOM 1447 C C . VAL A 1 199 ? -14.075 -0.372 -6.078 1.00 55.16 199 VAL A C 1
ATOM 1449 O O . VAL A 1 199 ? -14.349 -1.423 -5.491 1.00 55.16 199 VAL A O 1
ATOM 1452 N N . PRO A 1 200 ? -12.899 0.266 -5.927 1.00 55.28 200 PRO A N 1
ATOM 1453 C CA . PRO A 1 200 ? -11.966 -0.114 -4.888 1.00 55.28 200 PRO A CA 1
ATOM 1454 C C . PRO A 1 200 ? -12.767 -0.003 -3.607 1.00 55.28 200 PRO A C 1
ATOM 1456 O O . PRO A 1 200 ? -13.167 1.093 -3.207 1.00 55.28 200 PRO A O 1
ATOM 1459 N N . VAL A 1 201 ? -13.098 -1.143 -3.016 1.00 53.81 201 VAL A N 1
ATOM 1460 C CA . VAL A 1 201 ? -13.504 -1.145 -1.629 1.00 53.81 201 VAL A CA 1
ATOM 1461 C C . VAL A 1 201 ? -12.294 -0.535 -0.940 1.00 53.81 201 VAL A C 1
ATOM 1463 O O . VAL A 1 201 ? -11.192 -1.077 -0.994 1.00 53.81 201 VAL A O 1
ATOM 1466 N N . ASN A 1 202 ? -12.439 0.710 -0.481 1.00 60.81 202 ASN A N 1
ATOM 1467 C CA . ASN A 1 202 ? -11.494 1.289 0.453 1.00 60.81 202 ASN A CA 1
ATOM 1468 C C . ASN A 1 202 ? -11.636 0.404 1.680 1.00 60.81 202 ASN A C 1
ATOM 1470 O O . ASN A 1 202 ? -12.468 0.695 2.539 1.00 60.81 202 ASN A O 1
ATOM 1474 N N . ASP A 1 203 ? -10.930 -0.725 1.667 1.00 79.69 203 ASP A N 1
ATOM 1475 C CA . ASP A 1 203 ? -10.966 -1.710 2.722 1.00 79.69 203 ASP A CA 1
ATOM 1476 C C . ASP A 1 203 ? -10.418 -0.979 3.932 1.00 79.69 203 ASP A C 1
ATOM 1478 O O . ASP A 1 203 ? -9.216 -0.748 4.072 1.00 79.69 203 ASP A O 1
ATOM 1482 N N . VAL A 1 204 ? -11.341 -0.507 4.769 1.00 92.50 204 VAL A N 1
ATOM 1483 C CA . VAL A 1 204 ? -11.016 0.153 6.029 1.00 92.50 204 VAL A CA 1
ATOM 1484 C C . VAL A 1 204 ? -10.119 -0.779 6.843 1.00 92.50 204 VAL A C 1
ATOM 1486 O O . VAL A 1 204 ? -9.198 -0.316 7.513 1.00 92.50 204 VAL A O 1
ATOM 1489 N N . TRP A 1 205 ? -10.342 -2.085 6.682 1.00 94.12 205 TRP A N 1
ATOM 1490 C CA . TRP A 1 205 ? -9.541 -3.183 7.184 1.00 94.12 205 TRP A CA 1
ATOM 1491 C C . TRP A 1 205 ? -8.858 -3.958 6.035 1.00 94.12 205 TRP A C 1
ATOM 1493 O O . TRP A 1 205 ? -9.425 -4.917 5.515 1.00 94.12 205 TRP A O 1
ATOM 1503 N N . PRO A 1 206 ? -7.658 -3.552 5.582 1.00 91.38 206 PRO A N 1
ATOM 1504 C CA . PRO A 1 206 ? -6.950 -4.269 4.528 1.00 91.38 206 PRO A CA 1
ATOM 1505 C C . PRO A 1 206 ? -6.404 -5.615 5.033 1.00 91.38 206 PRO A C 1
ATOM 1507 O O . PRO A 1 206 ? -6.131 -5.792 6.221 1.00 91.38 206 PRO A O 1
ATOM 1510 N N . ALA A 1 207 ? -6.190 -6.566 4.120 1.00 87.88 207 ALA A N 1
ATOM 1511 C CA . ALA A 1 207 ? -5.738 -7.921 4.461 1.00 87.88 207 ALA A CA 1
ATOM 1512 C C . ALA A 1 207 ? -4.357 -7.977 5.150 1.00 87.88 207 ALA A C 1
ATOM 1514 O O . ALA A 1 207 ? -4.058 -8.946 5.846 1.00 87.88 207 ALA A O 1
ATOM 1515 N N . ASP A 1 208 ? -3.517 -6.957 4.959 1.00 88.50 208 ASP A N 1
ATOM 1516 C CA . ASP A 1 208 ? -2.203 -6.803 5.591 1.00 88.50 208 ASP A CA 1
ATOM 1517 C C . ASP A 1 208 ? -2.241 -5.921 6.857 1.00 88.50 208 ASP A C 1
ATOM 1519 O O . ASP A 1 208 ? -1.198 -5.455 7.325 1.00 88.50 208 ASP A O 1
ATOM 1523 N N . ALA A 1 209 ? -3.426 -5.669 7.426 1.00 95.25 209 ALA A N 1
ATOM 1524 C CA . ALA A 1 209 ? -3.565 -4.922 8.671 1.00 95.25 209 ALA A CA 1
ATOM 1525 C C . ALA A 1 209 ? -2.846 -5.631 9.832 1.00 95.25 209 ALA A C 1
ATOM 1527 O O . ALA A 1 209 ? -3.099 -6.793 10.149 1.00 95.25 209 ALA A O 1
ATOM 1528 N N . THR A 1 210 ? -1.965 -4.896 10.508 1.00 97.44 210 THR A N 1
ATOM 1529 C CA . THR A 1 210 ? -1.151 -5.392 11.629 1.00 97.44 210 THR A CA 1
ATOM 1530 C C . THR A 1 210 ? -1.619 -4.862 12.979 1.00 97.44 210 THR A C 1
ATOM 1532 O O . THR A 1 210 ? -1.340 -5.477 14.009 1.00 97.44 210 THR A O 1
ATOM 1535 N N . LYS A 1 211 ? -2.350 -3.741 13.003 1.00 98.44 211 LYS A N 1
ATOM 1536 C CA . LYS A 1 211 ? -2.820 -3.113 14.242 1.00 98.44 211 LYS A CA 1
ATOM 1537 C C . LYS A 1 211 ? -4.145 -2.385 14.049 1.00 98.44 211 LYS A C 1
ATOM 1539 O O . LYS A 1 211 ? -4.341 -1.700 13.046 1.00 98.44 211 LYS A O 1
ATOM 1544 N N . LEU A 1 212 ? -5.008 -2.483 15.057 1.00 98.56 212 LEU A N 1
ATOM 1545 C CA . LEU A 1 212 ? -6.267 -1.748 15.170 1.00 98.56 212 LEU A CA 1
ATOM 1546 C C . LEU A 1 212 ? -6.311 -1.011 16.504 1.00 98.56 212 LEU A C 1
ATOM 1548 O O . LEU A 1 212 ? -6.170 -1.630 17.558 1.00 98.56 212 LEU A O 1
ATOM 1552 N N . VAL A 1 213 ? -6.536 0.298 16.473 1.00 98.69 213 VAL A N 1
ATOM 1553 C CA . VAL A 1 213 ? -6.786 1.106 17.673 1.00 98.69 213 VAL A CA 1
ATOM 1554 C C . VAL A 1 213 ? -8.189 1.679 17.579 1.00 98.69 213 VAL A C 1
ATOM 1556 O O . VAL A 1 213 ? -8.434 2.495 16.701 1.00 98.69 213 VAL A O 1
ATOM 1559 N N . ALA A 1 214 ? -9.091 1.282 18.472 1.00 98.56 214 ALA A N 1
ATOM 1560 C CA . ALA A 1 214 ? -10.427 1.861 18.589 1.00 98.56 214 ALA A CA 1
ATOM 1561 C C . ALA A 1 214 ? -10.463 2.803 19.796 1.00 98.56 214 ALA A C 1
ATOM 1563 O O . ALA A 1 214 ? -10.137 2.388 20.909 1.00 98.56 214 ALA A O 1
ATOM 1564 N N . GLN A 1 215 ? -10.825 4.070 19.591 1.00 98.50 215 GLN A N 1
ATOM 1565 C CA . GLN A 1 215 ? -10.803 5.095 20.632 1.00 98.50 215 GLN A CA 1
ATOM 1566 C C . GLN A 1 215 ? -12.094 5.920 20.678 1.00 98.50 215 GLN A C 1
ATOM 1568 O O . GLN A 1 215 ? -12.583 6.425 19.673 1.00 98.50 215 GLN A O 1
ATOM 1573 N N . SER A 1 216 ? -12.606 6.095 21.891 1.00 97.88 216 SER A N 1
ATOM 1574 C CA . SER A 1 216 ? -13.649 7.047 22.253 1.00 97.88 216 SER A CA 1
ATOM 1575 C C . SER A 1 216 ? -13.085 7.949 23.351 1.00 97.88 216 SER A C 1
ATOM 1577 O O . SER A 1 216 ? -12.707 7.441 24.411 1.00 97.88 216 SER A O 1
ATOM 1579 N N . PRO A 1 217 ? -13.022 9.276 23.157 1.00 96.44 217 PRO A N 1
ATOM 1580 C CA . PRO A 1 217 ? -12.638 10.208 24.212 1.00 96.44 217 PRO A CA 1
ATOM 1581 C C . PRO A 1 217 ? -13.737 10.372 25.279 1.00 96.44 217 PRO A C 1
ATOM 1583 O O . PRO A 1 217 ? -13.537 11.105 26.242 1.00 96.44 217 PRO A O 1
ATOM 1586 N N . GLY A 1 218 ? -14.884 9.700 25.121 1.00 94.25 218 GLY A N 1
ATOM 1587 C CA . GLY A 1 218 ? -16.079 9.902 25.935 1.00 94.25 218 GLY A CA 1
ATOM 1588 C C . GLY A 1 218 ? -16.934 11.068 25.440 1.00 94.25 218 GLY A C 1
ATOM 1589 O O . GLY A 1 218 ? -16.769 11.548 24.316 1.00 94.25 218 GLY A O 1
ATOM 1590 N N . GLY A 1 219 ? -17.873 11.504 26.278 1.00 89.81 219 GLY A N 1
ATOM 1591 C CA . GLY A 1 219 ? -18.794 12.603 25.974 1.00 89.81 219 GLY A CA 1
ATOM 1592 C C . GLY A 1 219 ? -20.143 12.130 25.424 1.00 89.81 219 GLY A C 1
ATOM 1593 O O . GLY A 1 219 ? -20.682 11.126 25.884 1.00 89.81 219 GLY A O 1
ATOM 1594 N N . GLY A 1 220 ? -20.696 12.881 24.468 1.00 87.81 220 GLY A N 1
ATOM 1595 C CA . GLY A 1 220 ? -22.089 12.745 24.025 1.00 87.81 220 GLY A CA 1
ATOM 1596 C C . GLY A 1 220 ? -23.062 13.449 24.972 1.00 87.81 220 GLY A C 1
ATOM 1597 O O . GLY A 1 220 ? -22.669 14.338 25.732 1.00 87.81 220 GLY A O 1
ATOM 1598 N N . PHE A 1 221 ? -24.330 13.041 24.959 1.00 90.38 221 PHE A N 1
ATOM 1599 C CA . PHE A 1 221 ? -25.363 13.588 25.846 1.00 90.38 221 PHE A CA 1
ATOM 1600 C C . PHE A 1 221 ? -25.333 12.929 27.240 1.00 90.38 221 PHE A C 1
ATOM 1602 O O . PHE A 1 221 ? -26.332 12.407 27.733 1.00 90.38 221 PHE A O 1
ATOM 1609 N N . ALA A 1 222 ? -24.155 12.909 27.866 1.00 90.19 222 ALA A N 1
ATOM 1610 C CA . ALA A 1 222 ? -23.941 12.371 29.206 1.00 90.19 222 ALA A CA 1
ATOM 1611 C C . ALA A 1 222 ? -23.890 13.504 30.249 1.00 90.19 222 ALA A C 1
ATOM 1613 O O . ALA A 1 222 ? -23.396 14.594 29.946 1.00 90.19 222 ALA A O 1
ATOM 1614 N N . PRO A 1 223 ? -24.361 13.276 31.490 1.00 91.12 223 PRO A N 1
ATOM 1615 C CA . PRO A 1 223 ? -24.177 14.243 32.566 1.00 91.12 223 PRO A CA 1
ATOM 1616 C C . PRO A 1 223 ? -22.680 14.442 32.870 1.00 91.12 223 PRO A C 1
ATOM 1618 O O . PRO A 1 223 ? -21.865 13.562 32.569 1.00 91.12 223 PRO A O 1
ATOM 1621 N N . PRO A 1 224 ? -22.299 15.560 33.515 1.00 92.31 224 PRO A N 1
ATOM 1622 C CA . PRO A 1 224 ? -20.947 15.726 34.034 1.00 92.31 224 PRO A CA 1
ATOM 1623 C C . PRO A 1 224 ? -20.538 14.536 34.912 1.00 92.31 224 PRO A C 1
ATOM 1625 O O . PRO A 1 224 ? -21.352 13.997 35.668 1.00 92.31 224 PRO A O 1
ATOM 1628 N N . ALA A 1 225 ? -19.275 14.122 34.812 1.00 94.50 225 ALA A N 1
ATOM 1629 C CA . ALA A 1 225 ? -18.746 13.055 35.652 1.00 94.50 225 ALA A CA 1
ATOM 1630 C C . ALA A 1 225 ? -18.837 13.448 37.146 1.00 94.50 225 ALA A C 1
ATOM 1632 O O . ALA A 1 225 ? -18.610 14.618 37.473 1.00 94.50 225 ALA A O 1
ATOM 1633 N N . PRO A 1 226 ? -19.150 12.508 38.062 1.00 96.19 226 PRO A N 1
ATOM 1634 C CA . PRO A 1 226 ? -19.130 12.756 39.499 1.00 96.19 226 PRO A CA 1
ATOM 1635 C C . PRO A 1 226 ? -17.802 13.364 39.966 1.00 96.19 226 PRO A C 1
ATOM 1637 O O . PRO A 1 226 ? -16.735 13.068 39.413 1.00 96.19 226 PRO A O 1
ATOM 1640 N N . ALA A 1 227 ? -17.858 14.204 40.999 1.00 97.12 227 ALA A N 1
ATOM 1641 C CA . ALA A 1 227 ? -16.677 14.864 41.549 1.00 97.12 227 ALA A CA 1
ATOM 1642 C C . ALA A 1 227 ? -15.609 13.837 41.963 1.00 97.12 227 ALA A C 1
ATOM 1644 O O . ALA A 1 227 ? -15.916 12.873 42.653 1.00 97.12 227 ALA A O 1
ATOM 1645 N N . GLY A 1 228 ? -14.359 14.056 41.543 1.00 97.00 228 GLY A N 1
ATOM 1646 C CA . GLY A 1 228 ? -13.237 13.138 41.783 1.00 97.00 228 GLY A CA 1
ATOM 1647 C C . GLY A 1 228 ? -12.946 12.156 40.641 1.00 97.00 228 GLY A C 1
ATOM 1648 O O . GLY A 1 228 ? -11.951 11.439 40.711 1.00 97.00 228 GLY A O 1
ATOM 1649 N N . SER A 1 229 ? -13.768 12.127 39.585 1.00 97.88 229 SER A N 1
ATOM 1650 C CA . SER A 1 229 ? -13.509 11.284 38.408 1.00 97.88 229 SER A CA 1
ATOM 1651 C C . SER A 1 229 ? -12.239 11.724 37.675 1.00 97.88 229 SER A C 1
ATOM 1653 O O . SER A 1 229 ? -12.009 12.920 37.497 1.00 97.88 229 SER A O 1
ATOM 1655 N N . THR A 1 230 ? -11.436 10.769 37.203 1.00 97.56 230 THR A N 1
ATOM 1656 C CA . THR A 1 230 ? -10.211 11.032 36.420 1.00 97.56 230 THR A CA 1
ATOM 1657 C C . THR A 1 230 ? -10.377 10.763 34.923 1.00 97.56 230 THR A C 1
ATOM 1659 O O . THR A 1 230 ? -9.444 10.971 34.150 1.00 97.56 230 THR A O 1
ATOM 1662 N N . CYS A 1 231 ? -11.562 10.322 34.501 1.00 97.12 231 CYS A N 1
ATOM 1663 C CA . CYS A 1 231 ? -11.934 10.098 33.107 1.00 97.12 231 CYS A CA 1
ATOM 1664 C C . CYS A 1 231 ? -13.441 10.348 32.896 1.00 97.12 231 CYS A C 1
ATOM 1666 O O . CYS A 1 231 ? -14.202 10.466 33.861 1.00 97.12 231 CYS A O 1
ATOM 1668 N N . GLY A 1 232 ? -13.872 10.477 31.637 1.00 95.88 232 GLY A N 1
ATOM 1669 C CA . GLY A 1 232 ? -15.262 10.787 31.275 1.00 95.88 232 GLY A CA 1
ATOM 1670 C C . GLY A 1 232 ? -16.129 9.562 30.961 1.00 95.88 232 GLY A C 1
ATOM 1671 O O . GLY A 1 232 ? -15.629 8.506 30.571 1.00 95.88 232 GLY A O 1
ATOM 1672 N N . TYR A 1 233 ? -17.455 9.714 31.053 1.00 95.00 233 TYR A N 1
ATOM 1673 C CA . TYR A 1 233 ? -18.399 8.681 30.610 1.00 95.00 233 TYR A CA 1
ATOM 1674 C C . TYR A 1 233 ? -18.141 8.270 29.156 1.00 95.00 233 TYR A C 1
ATOM 1676 O O . TYR A 1 233 ? -17.977 9.115 28.273 1.00 95.00 233 TYR A O 1
ATOM 1684 N N . GLY A 1 234 ? -18.111 6.957 28.914 1.00 94.19 234 GLY A N 1
ATOM 1685 C CA . GLY A 1 234 ? -17.898 6.387 27.583 1.00 94.19 234 GLY A CA 1
ATOM 1686 C C . GLY A 1 234 ? -16.475 6.544 27.041 1.00 94.19 234 GLY A C 1
ATOM 1687 O O . GLY A 1 234 ? -16.241 6.196 25.881 1.00 94.19 234 GLY A O 1
ATOM 1688 N N . GLN A 1 235 ? -15.527 7.059 27.834 1.00 97.75 235 GLN A N 1
ATOM 1689 C CA . GLN A 1 235 ? -14.118 7.083 27.455 1.00 97.75 235 GLN A CA 1
ATOM 1690 C C . GLN A 1 235 ? -13.570 5.654 27.466 1.00 97.75 235 GLN A C 1
ATOM 1692 O O . GLN A 1 235 ? -13.634 4.951 28.476 1.00 97.75 235 GLN A O 1
ATOM 1697 N N . GLN A 1 236 ? -13.054 5.215 26.324 1.00 98.06 236 GLN A N 1
ATOM 1698 C CA . GLN A 1 236 ? -12.512 3.872 26.147 1.00 98.06 236 GLN A CA 1
ATOM 1699 C C . GLN A 1 236 ? -11.489 3.848 25.015 1.00 98.06 236 GLN A C 1
ATOM 1701 O O . GLN A 1 236 ? -11.641 4.534 24.004 1.00 98.06 236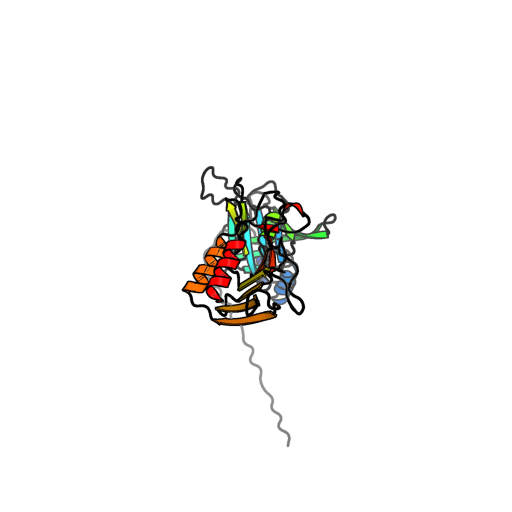 GLN A O 1
ATOM 1706 N N . LYS A 1 237 ? -10.459 3.026 25.168 1.00 98.56 237 LYS A N 1
ATOM 1707 C CA . LYS A 1 237 ? -9.444 2.768 24.156 1.00 98.56 237 LYS A CA 1
ATOM 1708 C C . LYS A 1 237 ? -9.129 1.283 24.139 1.00 98.56 237 LYS A C 1
ATOM 1710 O O . LYS A 1 237 ? -8.805 0.712 25.173 1.00 98.56 237 LYS A O 1
ATOM 1715 N N . TYR A 1 238 ? -9.164 0.687 22.958 1.00 98.69 238 TYR A N 1
ATOM 1716 C CA . TYR A 1 238 ? -8.761 -0.691 22.710 1.00 98.69 238 TYR A CA 1
ATOM 1717 C C . TYR A 1 238 ? -7.642 -0.688 21.675 1.00 98.69 238 TYR A C 1
ATOM 1719 O O . TYR A 1 238 ? -7.680 0.075 20.710 1.00 98.69 238 TYR A O 1
ATOM 1727 N N . THR A 1 239 ? -6.623 -1.513 21.874 1.00 98.69 239 THR A N 1
ATOM 1728 C CA . THR A 1 239 ? -5.539 -1.716 20.911 1.00 98.69 239 THR A CA 1
ATOM 1729 C C . THR A 1 239 ? -5.353 -3.204 20.690 1.00 98.69 239 THR A C 1
ATOM 1731 O O . THR A 1 239 ? -4.970 -3.922 21.608 1.00 98.69 239 THR A O 1
ATOM 1734 N N . LEU A 1 240 ? -5.617 -3.655 19.468 1.00 98.69 240 LEU A N 1
ATOM 1735 C CA . LEU A 1 240 ? -5.341 -5.009 19.016 1.00 98.69 240 LEU A CA 1
ATOM 1736 C C . LEU A 1 240 ? -4.098 -4.991 18.131 1.00 98.69 240 LEU A C 1
ATOM 1738 O O . LEU A 1 240 ? -4.081 -4.342 17.084 1.00 98.69 240 LEU A O 1
ATOM 1742 N N . ASP A 1 241 ? -3.082 -5.737 18.537 1.00 98.56 241 ASP A N 1
ATOM 1743 C CA . ASP A 1 241 ? -1.961 -6.114 17.687 1.00 98.56 241 ASP A CA 1
ATOM 1744 C C . ASP A 1 241 ? -2.280 -7.474 17.048 1.00 98.56 241 ASP A C 1
ATOM 1746 O O . ASP A 1 241 ? -2.407 -8.489 17.736 1.00 98.56 241 ASP A O 1
ATOM 1750 N N . VAL A 1 242 ? -2.487 -7.483 15.730 1.00 97.31 242 VAL A N 1
ATOM 1751 C CA . VAL A 1 242 ? -2.958 -8.661 14.982 1.00 97.31 242 VAL A CA 1
ATOM 1752 C C . VAL A 1 242 ? -1.875 -9.739 14.930 1.00 97.31 242 VAL A C 1
ATOM 1754 O O . VAL A 1 242 ? -2.177 -10.930 15.011 1.00 97.31 242 VAL A O 1
ATOM 1757 N N . THR A 1 243 ? -0.610 -9.321 14.852 1.00 94.19 243 THR A N 1
ATOM 1758 C CA . THR A 1 243 ? 0.556 -10.204 14.744 1.00 94.19 243 THR A CA 1
ATOM 1759 C C . THR A 1 243 ? 0.772 -10.997 16.029 1.00 94.19 243 THR A C 1
ATOM 1761 O O . THR A 1 243 ? 0.904 -12.220 16.003 1.00 94.19 243 THR A O 1
ATOM 1764 N N . THR A 1 244 ? 0.783 -10.306 17.167 1.00 98.06 244 THR A N 1
ATOM 1765 C CA . THR A 1 244 ? 0.991 -10.907 18.495 1.00 98.06 244 THR A CA 1
ATOM 1766 C C . THR A 1 244 ? -0.301 -11.423 19.121 1.00 98.06 244 THR A C 1
ATOM 1768 O O . THR A 1 244 ? -0.258 -12.112 20.139 1.00 98.06 244 THR A O 1
ATOM 1771 N N . LYS A 1 245 ? -1.454 -11.109 18.516 1.00 98.38 245 LYS A N 1
ATOM 1772 C CA . LYS A 1 245 ? -2.796 -11.378 19.053 1.00 98.38 245 LYS A CA 1
ATOM 1773 C C . LYS A 1 245 ? -2.989 -10.773 20.441 1.00 98.38 245 LYS A C 1
ATOM 1775 O O . LYS A 1 245 ? -3.722 -11.323 21.258 1.00 98.38 245 LYS A O 1
ATOM 1780 N N . GLN A 1 246 ? -2.324 -9.660 20.729 1.00 98.69 246 GLN A N 1
ATOM 1781 C CA . GLN A 1 246 ? -2.431 -8.989 22.014 1.00 98.69 246 GLN A CA 1
ATOM 1782 C C . GLN A 1 246 ? -3.519 -7.917 21.944 1.00 98.69 246 GLN A C 1
ATOM 1784 O O . GLN A 1 246 ? -3.434 -6.998 21.130 1.00 98.69 246 GLN A O 1
ATOM 1789 N N . LEU A 1 247 ? -4.523 -8.019 22.814 1.00 98.75 247 LEU A N 1
ATOM 1790 C CA . LEU A 1 247 ? -5.515 -6.973 23.039 1.00 98.75 247 LEU A CA 1
ATOM 1791 C C . LEU A 1 247 ? -5.191 -6.258 24.349 1.00 98.75 247 LEU A C 1
ATOM 1793 O O . LEU A 1 247 ? -5.141 -6.892 25.403 1.00 98.75 247 LEU A O 1
ATOM 1797 N N . THR A 1 248 ? -5.003 -4.943 24.289 1.00 98.69 248 THR A N 1
ATOM 1798 C CA . THR A 1 248 ? -4.922 -4.066 25.462 1.00 98.69 248 THR A CA 1
ATOM 1799 C C . THR A 1 248 ? -6.102 -3.112 25.478 1.00 98.69 248 THR A C 1
ATOM 1801 O O . THR A 1 248 ? -6.610 -2.713 24.426 1.00 98.69 248 THR A O 1
ATOM 1804 N N . TRP A 1 249 ? -6.561 -2.748 26.669 1.00 98.69 249 TRP A N 1
ATOM 1805 C CA . TRP A 1 249 ? -7.662 -1.809 26.821 1.00 98.69 249 TRP A CA 1
ATOM 1806 C C . TRP A 1 249 ? -7.471 -0.882 28.011 1.00 98.69 249 TRP A C 1
ATOM 1808 O O . TRP A 1 249 ? -6.781 -1.199 28.978 1.00 98.69 249 TRP A O 1
ATOM 1818 N N . GLU A 1 250 ? -8.125 0.266 27.913 1.00 98.38 250 GLU A N 1
ATOM 1819 C CA . GLU A 1 250 ? -8.323 1.247 28.968 1.00 98.38 250 GLU A CA 1
ATOM 1820 C C . GLU A 1 250 ? -9.773 1.723 28.864 1.00 98.38 250 GLU A C 1
ATOM 1822 O O . GLU A 1 250 ? -10.171 2.277 27.840 1.00 98.38 250 GLU A O 1
ATOM 1827 N N . VAL A 1 251 ? -10.582 1.473 29.889 1.00 97.88 251 VAL A N 1
ATOM 1828 C CA . VAL A 1 251 ? -12.005 1.839 29.919 1.00 97.88 251 VAL A CA 1
ATOM 1829 C C . VAL A 1 251 ? -12.308 2.651 31.166 1.00 97.88 251 VAL A C 1
ATOM 1831 O O . VAL A 1 251 ? -11.831 2.335 32.252 1.00 97.88 251 VAL A O 1
ATOM 1834 N N . CYS A 1 252 ? -13.104 3.704 31.024 1.00 97.19 252 CYS A N 1
ATOM 1835 C CA . CYS A 1 252 ? -13.520 4.527 32.147 1.00 97.19 252 CYS A CA 1
ATOM 1836 C C . CYS A 1 252 ? -14.755 3.920 32.822 1.00 97.19 252 CYS A C 1
ATOM 1838 O O . CYS A 1 252 ? -15.813 3.812 32.199 1.00 97.19 252 CYS A O 1
ATOM 1840 N N . GLN A 1 253 ? -14.623 3.503 34.082 1.00 95.75 253 GLN A N 1
ATOM 1841 C CA . GLN A 1 253 ? -15.685 2.819 34.824 1.00 95.75 253 GLN A CA 1
ATOM 1842 C C . GLN A 1 253 ? -15.799 3.364 36.252 1.00 95.75 253 GLN A C 1
ATOM 1844 O O . GLN A 1 253 ? -14.816 3.814 36.838 1.00 95.75 253 GLN A O 1
ATOM 1849 N N . ALA A 1 254 ? -17.008 3.310 36.812 1.00 94.44 254 ALA A N 1
ATOM 1850 C CA . ALA A 1 254 ? -17.259 3.537 38.232 1.00 94.44 254 ALA A CA 1
ATOM 1851 C C . ALA A 1 254 ? -17.432 2.186 38.941 1.00 94.44 254 ALA A C 1
ATOM 1853 O O . ALA A 1 254 ? -18.008 1.259 38.373 1.00 94.44 254 ALA A O 1
ATOM 1854 N N . THR A 1 255 ? -16.982 2.078 40.192 1.00 91.38 255 THR A N 1
ATOM 1855 C CA . THR A 1 255 ? -17.156 0.857 41.006 1.00 91.38 255 THR A CA 1
ATOM 1856 C C . THR A 1 255 ? -18.609 0.632 41.432 1.00 91.38 255 THR A C 1
ATOM 1858 O O . THR A 1 255 ? -19.020 -0.503 41.659 1.00 91.38 255 THR A O 1
ATOM 1861 N N . ALA A 1 256 ? -19.394 1.707 41.526 1.00 92.31 256 ALA A N 1
ATOM 1862 C CA . ALA A 1 256 ? -20.830 1.687 41.773 1.00 92.31 256 ALA A CA 1
ATOM 1863 C C . ALA A 1 256 ? -21.502 2.920 41.146 1.00 92.31 256 ALA A C 1
ATOM 1865 O O . ALA A 1 256 ? -20.842 3.910 40.819 1.00 92.31 256 ALA A O 1
ATOM 1866 N N . ALA A 1 257 ? -22.828 2.879 40.995 1.00 90.69 257 ALA A N 1
ATOM 1867 C CA . ALA A 1 257 ? -23.594 4.007 40.474 1.00 90.69 257 ALA A CA 1
ATOM 1868 C C . ALA A 1 257 ? -23.373 5.273 41.326 1.00 90.69 257 ALA A C 1
ATOM 1870 O O . ALA A 1 257 ? -23.464 5.233 42.552 1.00 90.69 257 ALA A O 1
ATOM 1871 N N . GLY A 1 258 ? -23.073 6.395 40.666 1.00 90.81 258 GLY A N 1
ATOM 1872 C CA . GLY A 1 258 ? -22.814 7.685 41.316 1.00 90.81 258 GLY A CA 1
ATOM 1873 C C . GLY A 1 258 ? -21.405 7.864 41.895 1.00 90.81 258 GLY A C 1
ATOM 1874 O O . GLY A 1 258 ? -21.104 8.953 42.378 1.00 90.81 258 GLY A O 1
ATOM 1875 N N . GLN A 1 259 ? -20.537 6.848 41.835 1.00 96.62 259 GLN A N 1
ATOM 1876 C CA . GLN A 1 259 ? -19.141 6.970 42.267 1.00 96.62 259 GLN A CA 1
ATOM 1877 C C . GLN A 1 259 ? -18.257 7.617 41.186 1.00 96.62 259 GLN A C 1
ATOM 1879 O O . GLN A 1 259 ? -18.601 7.562 40.001 1.00 96.62 259 GLN A O 1
ATOM 1884 N N . PRO A 1 260 ? -17.112 8.212 41.574 1.00 97.94 260 PRO A N 1
ATOM 1885 C CA . PRO A 1 260 ? -16.114 8.713 40.633 1.00 97.94 260 PRO A CA 1
ATOM 1886 C C . PRO A 1 260 ? -15.678 7.651 39.617 1.00 97.94 260 PRO A C 1
ATOM 1888 O O . PRO A 1 260 ? -15.491 6.485 39.972 1.00 97.94 260 PRO A O 1
ATOM 1891 N N . LEU A 1 261 ? -15.501 8.054 38.355 1.00 97.94 261 LEU A N 1
ATOM 1892 C CA . LEU A 1 261 ? -14.970 7.168 37.324 1.00 97.94 261 LEU A CA 1
ATOM 1893 C C . LEU A 1 261 ? -13.443 7.188 37.311 1.00 97.94 261 LEU A C 1
ATOM 1895 O O . LEU A 1 261 ? -12.824 8.257 37.340 1.00 97.94 261 LEU A O 1
ATOM 1899 N N . HIS A 1 262 ? -12.850 6.007 37.164 1.00 97.94 262 HIS A N 1
ATOM 1900 C CA . HIS A 1 262 ? -11.413 5.838 37.001 1.00 97.94 262 HIS A CA 1
ATOM 1901 C C . HIS A 1 262 ? -11.093 4.915 35.816 1.00 97.94 262 HIS A C 1
ATOM 1903 O O . HIS A 1 262 ? -11.873 4.005 35.508 1.00 97.94 262 HIS A O 1
ATOM 1909 N N . PRO A 1 263 ? -9.952 5.129 35.132 1.00 97.75 263 PRO A N 1
ATOM 1910 C CA . PRO A 1 263 ? -9.484 4.212 34.109 1.00 97.75 263 PRO A CA 1
ATOM 1911 C C . PRO A 1 263 ? -9.223 2.834 34.711 1.00 97.75 263 PRO A C 1
ATOM 1913 O O . PRO A 1 263 ? -8.489 2.694 35.688 1.00 97.75 263 PRO A O 1
ATOM 1916 N N . THR A 1 264 ? -9.796 1.814 34.091 1.00 97.44 264 THR A N 1
ATOM 1917 C CA . THR A 1 264 ? -9.461 0.413 34.322 1.00 97.44 264 THR A CA 1
ATOM 1918 C C . THR A 1 264 ? -8.721 -0.089 33.096 1.00 97.44 264 THR A C 1
ATOM 1920 O O . THR A 1 264 ? -9.239 -0.011 31.979 1.00 97.44 264 THR A O 1
ATOM 1923 N N . THR A 1 265 ? -7.498 -0.573 33.294 1.00 98.19 265 THR A N 1
ATOM 1924 C CA . THR A 1 265 ? -6.652 -1.091 32.219 1.00 98.19 265 THR A CA 1
ATOM 1925 C C . THR A 1 265 ? -6.568 -2.607 32.270 1.00 98.19 265 THR A C 1
ATOM 1927 O O . THR A 1 265 ? -6.691 -3.226 33.326 1.00 98.19 265 THR A O 1
ATOM 1930 N N . GLY A 1 266 ? -6.345 -3.217 31.113 1.00 98.00 266 GLY A N 1
ATOM 1931 C CA . GLY A 1 266 ? -6.119 -4.647 31.021 1.00 98.00 266 GLY A CA 1
ATOM 1932 C C . GLY A 1 266 ? -5.435 -5.042 29.725 1.00 98.00 266 GLY A C 1
ATOM 1933 O O . GLY A 1 266 ? -5.237 -4.236 28.811 1.00 98.00 266 GLY A O 1
ATOM 1934 N N . SER A 1 267 ? -4.993 -6.292 29.687 1.00 98.50 267 SER A N 1
ATOM 1935 C CA . SER A 1 267 ? -4.241 -6.844 28.574 1.00 98.50 267 SER A CA 1
ATOM 1936 C C . SER A 1 267 ? -4.382 -8.357 28.566 1.00 98.50 267 SER A C 1
ATOM 1938 O O . SER A 1 267 ? -4.195 -8.995 29.602 1.00 98.50 267 SER A O 1
ATOM 1940 N N . ARG A 1 268 ? -4.689 -8.944 27.409 1.00 98.31 268 ARG A N 1
ATOM 1941 C CA . ARG A 1 268 ? -4.663 -10.399 27.228 1.00 98.31 268 ARG A CA 1
ATOM 1942 C C . ARG A 1 268 ? -4.417 -10.795 25.780 1.00 98.31 268 ARG A C 1
ATOM 1944 O O . ARG A 1 268 ? -4.735 -10.055 24.850 1.00 98.31 268 ARG A O 1
ATOM 1951 N N . THR A 1 269 ? -3.900 -12.002 25.597 1.00 98.56 269 THR A N 1
ATOM 1952 C CA . THR A 1 269 ? -3.841 -12.632 24.279 1.00 98.56 269 THR A CA 1
ATOM 1953 C C . THR A 1 269 ? -5.242 -13.096 23.874 1.00 98.56 269 THR A C 1
ATOM 1955 O O . THR A 1 269 ? -5.971 -13.673 24.687 1.00 98.56 269 THR A O 1
ATOM 1958 N N . VAL A 1 270 ? -5.635 -12.834 22.629 1.00 98.38 270 VAL A N 1
ATOM 1959 C CA . VAL A 1 270 ? -6.921 -13.261 22.071 1.00 98.38 270 VAL A CA 1
ATOM 1960 C C . VAL A 1 270 ? -6.787 -14.594 21.343 1.00 98.38 270 VAL A C 1
ATOM 1962 O O . VAL A 1 270 ? -5.779 -14.893 20.694 1.00 98.38 270 VAL A O 1
ATOM 1965 N N . THR A 1 271 ? -7.826 -15.414 21.438 1.00 98.25 271 THR A N 1
ATOM 1966 C CA . THR A 1 271 ? -7.932 -16.668 20.689 1.00 98.25 271 THR A CA 1
ATOM 1967 C C . THR A 1 271 ? -8.179 -16.399 19.202 1.00 98.25 271 THR A C 1
ATOM 1969 O O . THR A 1 271 ? -8.538 -15.294 18.793 1.00 98.25 271 THR A O 1
ATOM 1972 N N . ALA A 1 272 ? -8.027 -17.426 18.360 1.00 96.88 272 ALA A N 1
ATOM 1973 C CA . ALA A 1 272 ? -8.335 -17.307 16.933 1.00 96.88 272 ALA A CA 1
ATOM 1974 C C . ALA A 1 272 ? -9.810 -16.937 16.678 1.00 96.88 272 ALA A C 1
ATOM 1976 O O . ALA A 1 272 ? -10.091 -16.121 15.806 1.00 96.88 272 ALA A O 1
ATOM 1977 N N . THR A 1 273 ? -10.739 -17.490 17.465 1.00 97.62 273 THR A N 1
ATOM 1978 C CA . THR A 1 273 ? -12.177 -17.192 17.362 1.00 97.62 273 THR A CA 1
ATOM 1979 C C . THR A 1 273 ? -12.483 -15.741 17.730 1.00 97.62 273 THR A C 1
ATOM 1981 O O . THR A 1 273 ? -13.254 -15.073 17.044 1.00 97.62 273 THR A O 1
ATOM 1984 N N . GLU A 1 274 ? -11.854 -15.223 18.784 1.00 98.38 274 GLU A N 1
ATOM 1985 C CA . GLU A 1 274 ? -12.008 -13.825 19.207 1.00 98.38 274 GLU A CA 1
ATOM 1986 C C . GLU A 1 274 ? -11.402 -12.856 18.188 1.00 98.38 274 GLU A C 1
ATOM 1988 O O . GLU A 1 274 ? -12.029 -11.857 17.835 1.00 98.38 274 GLU A O 1
ATOM 1993 N N . LEU A 1 275 ? -10.228 -13.187 17.643 1.00 97.94 275 LEU A N 1
ATOM 1994 C CA . LEU A 1 275 ? -9.625 -12.425 16.552 1.00 97.94 275 LEU A CA 1
ATOM 1995 C C . LEU A 1 275 ? -10.531 -12.410 15.311 1.00 97.94 275 LEU A C 1
ATOM 1997 O O . LEU A 1 275 ? -10.728 -11.354 14.713 1.00 97.94 275 LEU A O 1
ATOM 2001 N N . ALA A 1 276 ? -11.133 -13.548 14.950 1.00 94.81 276 ALA A N 1
ATOM 2002 C CA . ALA A 1 276 ? -12.086 -13.640 13.843 1.00 94.81 276 ALA A CA 1
ATOM 2003 C C . ALA A 1 276 ? -13.337 -12.771 14.079 1.00 94.81 276 ALA A C 1
ATOM 2005 O O . ALA A 1 276 ? -13.854 -12.150 13.153 1.00 94.81 276 ALA A O 1
ATOM 2006 N N . LYS A 1 277 ? -13.811 -12.677 15.330 1.00 97.62 277 LYS A N 1
ATOM 2007 C CA . LYS A 1 277 ? -14.932 -11.802 15.706 1.00 97.62 277 LYS A CA 1
ATOM 2008 C C . LYS A 1 277 ? -14.585 -10.322 15.507 1.00 97.62 277 LYS A C 1
ATOM 2010 O O . LYS A 1 277 ? -15.385 -9.595 14.922 1.00 97.62 277 LYS A O 1
ATOM 2015 N N . ILE A 1 278 ? -13.408 -9.885 15.965 1.00 98.19 278 ILE A N 1
ATOM 2016 C CA . ILE A 1 278 ? -12.967 -8.486 15.830 1.00 98.19 278 ILE A CA 1
ATOM 2017 C C . ILE A 1 278 ? -12.705 -8.133 14.359 1.00 98.19 278 ILE A C 1
ATOM 2019 O O . ILE A 1 278 ? -13.178 -7.102 13.889 1.00 98.19 278 ILE A O 1
ATOM 2023 N N . THR A 1 279 ? -12.007 -8.997 13.619 1.00 95.31 279 THR A N 1
ATOM 2024 C CA . THR A 1 279 ? -11.710 -8.782 12.188 1.00 95.31 279 THR A CA 1
ATOM 2025 C C . THR A 1 279 ? -12.981 -8.724 11.347 1.00 95.31 279 THR A C 1
ATOM 2027 O O . THR A 1 279 ? -13.147 -7.776 10.594 1.00 95.31 279 THR A O 1
ATOM 2030 N N . LYS A 1 280 ? -13.953 -9.618 11.578 1.00 94.19 280 LYS A N 1
ATOM 2031 C CA . LYS A 1 280 ? -15.268 -9.549 10.919 1.00 94.19 280 LYS A CA 1
ATOM 2032 C C . LYS A 1 280 ? -15.992 -8.220 11.169 1.00 94.19 280 LYS A C 1
ATOM 2034 O O . LYS A 1 280 ? -16.682 -7.724 10.282 1.00 94.19 280 LYS A O 1
ATOM 2039 N N . ALA A 1 281 ? -15.883 -7.659 12.375 1.00 96.94 281 ALA A N 1
ATOM 2040 C CA . ALA A 1 281 ? -16.465 -6.354 12.677 1.00 96.94 281 ALA A CA 1
ATOM 2041 C C . ALA A 1 281 ? -15.721 -5.218 11.957 1.00 96.94 281 ALA A C 1
ATOM 2043 O O . ALA A 1 281 ? -16.368 -4.301 11.461 1.00 96.94 281 ALA A O 1
ATOM 2044 N N . ALA A 1 282 ? -14.392 -5.299 11.859 1.00 96.44 282 ALA A N 1
ATOM 2045 C CA . ALA A 1 282 ? -13.575 -4.341 11.118 1.00 96.44 282 ALA A CA 1
ATOM 2046 C C . ALA A 1 282 ? -13.834 -4.397 9.598 1.00 96.44 282 ALA A C 1
ATOM 2048 O O . ALA A 1 282 ? -13.980 -3.349 8.976 1.00 96.44 282 ALA A O 1
ATOM 2049 N N . ASP A 1 283 ? -14.004 -5.592 9.022 1.00 93.00 283 ASP A N 1
ATOM 2050 C CA . ASP A 1 283 ? -14.378 -5.808 7.612 1.00 93.00 283 ASP A CA 1
ATOM 2051 C C . ASP A 1 283 ? -15.755 -5.218 7.261 1.00 93.00 283 ASP A C 1
ATOM 2053 O O . ASP A 1 283 ? -16.036 -4.877 6.112 1.00 93.00 283 ASP A O 1
ATOM 2057 N N . ALA A 1 284 ? -16.649 -5.106 8.247 1.00 94.38 284 ALA A N 1
ATOM 2058 C CA . ALA A 1 284 ? -17.976 -4.528 8.057 1.00 94.38 284 ALA A CA 1
ATOM 2059 C C . ALA A 1 284 ? -17.969 -2.988 8.017 1.00 94.38 284 ALA A C 1
ATOM 2061 O O . ALA A 1 284 ? -18.988 -2.386 7.651 1.00 94.38 284 ALA A O 1
ATOM 2062 N N . VAL A 1 285 ? -16.853 -2.351 8.391 1.00 95.94 285 VAL A N 1
ATOM 2063 C CA . VAL A 1 285 ? -16.695 -0.895 8.374 1.00 95.94 285 VAL A CA 1
ATOM 2064 C C . VAL A 1 285 ? -16.523 -0.414 6.937 1.00 95.94 285 VAL A C 1
ATOM 2066 O O . VAL A 1 285 ? -15.713 -0.940 6.176 1.00 95.94 285 VAL A O 1
ATOM 2069 N N . LYS A 1 286 ? -17.289 0.608 6.550 1.00 93.75 286 LYS A N 1
ATOM 2070 C CA . LYS A 1 286 ? -17.304 1.134 5.177 1.00 93.75 286 LYS A CA 1
ATOM 2071 C C . LYS A 1 286 ? -17.134 2.636 5.181 1.00 93.75 286 LYS A C 1
ATOM 2073 O O . LYS A 1 286 ? -17.704 3.301 6.035 1.00 93.75 286 LYS A O 1
ATOM 2078 N N . VAL A 1 287 ? -16.396 3.174 4.211 1.00 93.19 287 VAL A N 1
ATOM 2079 C CA . VAL A 1 287 ? -16.334 4.627 4.000 1.00 93.19 287 VAL A CA 1
ATOM 2080 C C . VAL A 1 287 ? -17.735 5.142 3.686 1.00 93.19 287 VAL A C 1
ATOM 2082 O O . VAL A 1 287 ? -18.375 4.668 2.748 1.00 93.19 287 VAL A O 1
ATOM 2085 N N . SER A 1 288 ? -18.194 6.092 4.492 1.00 92.69 288 SER A N 1
ATOM 2086 C CA . SER A 1 288 ? -19.514 6.691 4.357 1.00 92.69 288 SER A CA 1
ATOM 2087 C C . SER A 1 288 ? -19.496 7.780 3.290 1.00 92.69 288 SER A C 1
ATOM 2089 O O . SER A 1 288 ? -18.511 8.504 3.133 1.00 92.69 288 SER A O 1
ATOM 2091 N N . THR A 1 289 ? -20.604 7.908 2.568 1.00 88.94 289 THR A N 1
ATOM 2092 C CA . THR A 1 289 ? -20.867 9.016 1.635 1.00 88.94 289 THR A CA 1
ATOM 2093 C C . THR A 1 289 ? -21.975 9.938 2.141 1.00 88.94 289 THR A C 1
ATOM 2095 O O . THR A 1 289 ? -22.414 10.822 1.409 1.00 88.94 289 THR A O 1
ATOM 2098 N N . GLY A 1 290 ? -22.492 9.679 3.345 1.00 85.62 290 GLY A N 1
ATOM 2099 C CA . GLY A 1 290 ? -23.546 10.478 3.952 1.00 85.62 290 GLY A CA 1
ATOM 2100 C C . GLY A 1 290 ? -23.027 11.802 4.505 1.00 85.62 290 GLY A C 1
ATOM 2101 O O . GLY A 1 290 ? -21.835 11.963 4.759 1.00 85.62 290 GLY A O 1
ATOM 2102 N N . ASP A 1 291 ? -23.960 12.727 4.721 1.00 87.06 291 ASP A N 1
ATOM 2103 C CA . ASP A 1 291 ? -23.723 13.986 5.425 1.00 87.06 291 ASP A CA 1
ATOM 2104 C C . ASP A 1 291 ? -24.695 14.110 6.608 1.00 87.06 291 ASP A C 1
ATOM 2106 O O . ASP A 1 291 ? -25.650 14.885 6.600 1.00 87.06 291 ASP A O 1
ATOM 2110 N N . ILE A 1 292 ? -24.514 13.240 7.602 1.00 89.69 292 ILE A N 1
ATOM 2111 C CA . ILE A 1 292 ? -25.282 13.263 8.847 1.00 89.69 292 ILE A CA 1
ATOM 2112 C C . ILE A 1 292 ? -24.546 14.062 9.928 1.00 89.69 292 ILE A C 1
ATOM 2114 O O . ILE A 1 292 ? -23.318 14.185 9.941 1.00 89.69 292 ILE A O 1
ATOM 2118 N N . CYS A 1 293 ? -25.324 14.631 10.846 1.00 87.31 293 CYS A N 1
ATOM 2119 C CA . CYS A 1 293 ? -24.811 15.456 11.930 1.00 87.31 293 CYS A CA 1
ATOM 2120 C C . CYS A 1 293 ? -25.545 15.146 13.222 1.00 87.31 293 CYS A C 1
ATOM 2122 O O . CYS A 1 293 ? -26.648 15.643 13.450 1.00 87.31 293 CYS A O 1
ATOM 2124 N N . GLY A 1 294 ? -24.944 14.326 14.070 1.00 88.69 294 GLY A N 1
ATOM 2125 C CA . GLY A 1 294 ? -25.491 14.076 15.389 1.00 88.69 294 GLY A CA 1
ATOM 2126 C C . GLY A 1 294 ? -24.530 14.435 16.515 1.00 88.69 294 GLY A C 1
ATOM 2127 O O . GLY A 1 294 ? -23.336 14.656 16.311 1.00 88.69 294 GLY A O 1
ATOM 2128 N N . ALA A 1 295 ? -25.083 14.542 17.723 1.00 88.38 295 ALA A N 1
ATOM 2129 C CA . ALA A 1 295 ? -24.372 15.028 18.907 1.00 88.38 295 ALA A CA 1
ATOM 2130 C C . ALA A 1 295 ? -24.647 14.210 20.182 1.00 88.38 295 ALA A C 1
ATOM 2132 O O . ALA A 1 295 ? -24.083 14.509 21.233 1.00 88.38 295 ALA A O 1
ATOM 2133 N N . ASP A 1 296 ? -25.523 13.208 20.118 1.00 89.19 296 ASP A N 1
ATOM 2134 C CA . ASP A 1 296 ? -26.021 12.478 21.287 1.00 89.19 296 ASP A CA 1
ATOM 2135 C C . ASP A 1 296 ? -25.126 11.303 21.723 1.00 89.19 296 ASP A C 1
ATOM 2137 O O . ASP A 1 296 ? -25.079 11.002 22.916 1.00 89.19 296 ASP A O 1
ATOM 2141 N N . LYS A 1 297 ? -24.355 10.688 20.818 1.00 92.06 297 LYS A N 1
ATOM 2142 C CA . LYS A 1 297 ? -23.315 9.695 21.160 1.00 92.06 297 LYS A CA 1
ATOM 2143 C C . LYS A 1 297 ? -21.917 10.327 21.310 1.00 92.06 297 LYS A C 1
ATOM 2145 O O . LYS A 1 297 ? -21.766 11.511 21.012 1.00 92.06 297 LYS A O 1
ATOM 2150 N N . PRO A 1 298 ? -20.904 9.617 21.851 1.00 94.12 298 PRO A N 1
ATOM 2151 C CA . PRO A 1 298 ? -19.507 10.058 21.816 1.00 94.12 298 PRO A CA 1
ATOM 2152 C C . PRO A 1 298 ? -18.862 9.847 20.436 1.00 94.12 298 PRO A C 1
ATOM 2154 O O . PRO A 1 298 ? -19.272 8.983 19.662 1.00 94.12 298 PRO A O 1
ATOM 2157 N N . MET A 1 299 ? -17.805 10.613 20.146 1.00 94.81 299 MET A N 1
ATOM 2158 C CA . MET A 1 299 ? -17.087 10.526 18.871 1.00 94.81 299 MET A CA 1
ATOM 2159 C C . MET A 1 299 ? -16.174 9.306 18.829 1.00 94.81 299 MET A C 1
ATOM 2161 O O . MET A 1 299 ? -15.184 9.244 19.555 1.00 94.81 299 MET A O 1
ATOM 2165 N N . LEU A 1 300 ? -16.480 8.361 17.945 1.00 97.75 300 LEU A N 1
ATOM 2166 C CA . LEU A 1 300 ? -15.686 7.153 17.771 1.00 97.75 300 LEU A CA 1
ATOM 2167 C C . LEU A 1 300 ? -14.657 7.335 16.654 1.00 97.75 300 LEU A C 1
ATOM 2169 O O . LEU A 1 300 ? -14.960 7.871 15.584 1.00 97.75 300 LEU A O 1
ATOM 2173 N N . THR A 1 301 ? -13.440 6.857 16.895 1.00 98.25 301 THR A N 1
ATOM 2174 C CA . THR A 1 301 ? -12.405 6.738 15.869 1.00 98.25 301 THR A CA 1
ATOM 2175 C C . THR A 1 301 ? -11.786 5.350 15.882 1.00 98.25 301 THR A C 1
ATOM 2177 O O . THR A 1 301 ? -11.680 4.698 16.925 1.00 98.25 301 THR A O 1
ATOM 2180 N N . ILE A 1 302 ? -11.360 4.897 14.705 1.00 98.50 302 ILE A N 1
ATOM 2181 C CA . ILE A 1 302 ? -10.482 3.739 14.558 1.00 98.50 302 ILE A CA 1
ATOM 2182 C C . ILE A 1 302 ? -9.243 4.145 13.769 1.00 98.50 302 ILE A C 1
ATOM 2184 O O . ILE A 1 302 ? -9.339 4.878 12.788 1.00 98.50 302 ILE A O 1
ATOM 2188 N N . ALA A 1 303 ? -8.076 3.668 14.178 1.00 98.19 303 ALA A N 1
ATOM 2189 C CA . ALA A 1 303 ? -6.841 3.779 13.416 1.00 98.19 303 ALA A CA 1
ATOM 2190 C C . ALA A 1 303 ? -6.361 2.383 13.022 1.00 98.19 303 ALA A C 1
ATOM 2192 O O . ALA A 1 303 ? -6.238 1.500 13.875 1.00 98.19 303 ALA A O 1
ATOM 2193 N N . VAL A 1 304 ? -6.100 2.197 11.730 1.00 97.56 304 VAL A N 1
ATOM 2194 C CA . VAL A 1 304 ? -5.681 0.923 11.140 1.00 97.56 304 VAL A CA 1
ATOM 2195 C C . VAL A 1 304 ? -4.273 1.072 10.593 1.00 97.56 304 VAL A C 1
ATOM 2197 O O . VAL A 1 304 ? -4.025 1.948 9.763 1.00 97.56 304 VAL A O 1
ATOM 2200 N N . THR A 1 305 ? -3.353 0.234 11.065 1.00 96.88 305 THR A N 1
ATOM 2201 C CA . THR A 1 305 ? -1.969 0.171 10.579 1.00 96.88 305 THR A CA 1
ATOM 2202 C C . THR A 1 305 ? -1.798 -1.031 9.655 1.00 96.88 305 THR A C 1
ATOM 2204 O O . THR A 1 305 ? -2.196 -2.139 10.007 1.00 96.88 305 THR A O 1
ATOM 2207 N N . SER A 1 306 ? -1.175 -0.813 8.499 1.00 93.69 306 SER A N 1
ATOM 2208 C CA . SER A 1 306 ? -0.857 -1.808 7.461 1.00 93.69 306 SER A CA 1
ATOM 2209 C C . SER A 1 306 ? 0.547 -1.555 6.893 1.00 93.69 306 SER A C 1
ATOM 2211 O O . SER A 1 306 ? 1.233 -0.629 7.341 1.00 93.69 306 SER A O 1
ATOM 2213 N N . GLY A 1 307 ? 0.972 -2.318 5.880 1.00 80.19 307 GLY A N 1
ATOM 2214 C CA . GLY A 1 307 ? 2.216 -2.047 5.152 1.00 80.19 307 GLY A CA 1
ATOM 2215 C C . GLY A 1 307 ? 2.230 -0.676 4.462 1.00 80.19 307 GLY A C 1
ATOM 2216 O O . GLY A 1 307 ? 3.296 -0.099 4.262 1.00 80.19 307 GLY A O 1
ATOM 2217 N N . ALA A 1 308 ? 1.054 -0.112 4.167 1.00 81.25 308 ALA A N 1
ATOM 2218 C CA . ALA A 1 308 ? 0.901 1.219 3.578 1.00 81.25 308 ALA A CA 1
ATOM 2219 C C . ALA A 1 308 ? 0.972 2.374 4.602 1.00 81.25 308 ALA A C 1
ATOM 2221 O O . ALA A 1 308 ? 0.927 3.542 4.215 1.00 81.25 308 ALA A O 1
ATOM 2222 N N . GLY A 1 309 ? 1.068 2.074 5.902 1.00 89.31 309 GLY A N 1
ATOM 2223 C CA . GLY A 1 309 ? 1.074 3.060 6.984 1.00 89.31 309 GLY A CA 1
ATOM 2224 C C . GLY A 1 309 ? -0.180 3.001 7.858 1.00 89.31 309 GLY A C 1
ATOM 2225 O O . GLY A 1 309 ? -0.895 2.000 7.882 1.00 89.31 309 GLY A O 1
ATOM 2226 N N . THR A 1 310 ? -0.427 4.069 8.625 1.00 94.75 310 THR A N 1
ATOM 2227 C CA . THR A 1 310 ? -1.587 4.171 9.527 1.00 94.75 310 THR A CA 1
ATOM 2228 C C . THR A 1 310 ? -2.604 5.167 8.993 1.00 94.75 310 THR A C 1
ATOM 2230 O O . THR A 1 310 ? -2.249 6.309 8.703 1.00 94.75 310 THR A O 1
ATOM 2233 N N . LYS A 1 311 ? -3.872 4.754 8.914 1.00 95.69 311 LYS A N 1
ATOM 2234 C CA . LYS A 1 311 ? -4.993 5.616 8.526 1.00 95.69 311 LYS A CA 1
ATOM 2235 C C . LYS A 1 311 ? -6.053 5.644 9.621 1.00 95.69 311 LYS A C 1
ATOM 2237 O O . LYS A 1 311 ? -6.423 4.600 10.155 1.00 95.69 311 LYS A O 1
ATOM 2242 N N . THR A 1 312 ? -6.530 6.844 9.937 1.00 97.06 312 THR A N 1
ATOM 2243 C CA . THR A 1 312 ? -7.580 7.075 10.933 1.00 97.06 312 THR A CA 1
ATOM 2244 C C . THR A 1 312 ? -8.910 7.327 10.243 1.00 97.06 312 THR A C 1
ATOM 2246 O O . THR A 1 312 ? -8.983 8.078 9.269 1.00 97.06 312 THR A O 1
ATOM 2249 N N . TYR A 1 313 ? -9.954 6.715 10.783 1.00 96.94 313 TYR A N 1
ATOM 2250 C CA . TYR A 1 313 ? -11.330 6.846 10.346 1.00 96.94 313 TYR A CA 1
ATOM 2251 C C . TYR A 1 313 ? -12.191 7.329 11.507 1.00 96.94 313 TYR A C 1
ATOM 2253 O O . TYR A 1 313 ? -11.987 6.927 12.656 1.00 96.94 313 TYR A O 1
ATOM 2261 N N . THR A 1 314 ? -13.157 8.178 11.188 1.00 97.06 314 THR A N 1
ATOM 2262 C CA . THR A 1 314 ? -14.073 8.789 12.149 1.00 97.06 314 THR A CA 1
ATOM 2263 C C . THR A 1 314 ? -15.483 8.290 11.888 1.00 97.06 314 THR A C 1
ATOM 2265 O O . THR A 1 314 ? -15.871 8.077 10.745 1.00 97.06 314 THR A O 1
ATOM 2268 N N . ASP A 1 315 ? -16.264 8.115 12.940 1.00 97.00 315 ASP A N 1
ATOM 2269 C CA . ASP A 1 315 ? -17.679 7.771 12.842 1.00 97.00 315 ASP A CA 1
ATOM 2270 C C . ASP A 1 315 ? -18.454 8.732 11.927 1.00 97.00 315 ASP A C 1
ATOM 2272 O O . ASP A 1 315 ? -18.401 9.955 12.108 1.00 97.00 315 ASP A O 1
ATOM 2276 N N . SER A 1 316 ? -19.184 8.180 10.956 1.00 95.94 316 SER A N 1
ATOM 2277 C CA . SER A 1 316 ? -20.005 8.947 10.017 1.00 95.94 316 SER A CA 1
ATOM 2278 C C . SER A 1 316 ? -21.086 9.770 10.692 1.00 95.94 316 SER A C 1
ATOM 2280 O O . SER A 1 316 ? -21.501 10.775 10.130 1.00 95.94 316 SER A O 1
ATOM 2282 N N . PHE A 1 317 ? -21.451 9.451 11.935 1.00 95.31 317 PHE A N 1
ATOM 2283 C CA . PHE A 1 317 ? -22.338 10.272 12.754 1.00 95.31 317 PHE A CA 1
ATOM 2284 C C . PHE A 1 317 ? -21.913 11.748 12.882 1.00 95.31 317 PHE A C 1
ATOM 2286 O O . PHE A 1 317 ? -22.743 12.611 13.167 1.00 95.31 317 PHE A O 1
ATOM 2293 N N . TYR A 1 318 ? -20.631 12.041 12.640 1.00 93.88 318 TYR A N 1
ATOM 2294 C CA . TYR A 1 318 ? -20.047 13.383 12.673 1.00 93.88 318 TYR A CA 1
ATOM 2295 C C . TYR A 1 318 ? -19.580 13.889 11.302 1.00 93.88 318 TYR A C 1
ATOM 2297 O O . TYR A 1 318 ? -18.721 14.779 11.252 1.00 93.88 318 TYR A O 1
ATOM 2305 N N . SER A 1 319 ? -20.089 13.337 10.196 1.00 92.94 319 SER A N 1
ATOM 2306 C CA . SER A 1 319 ? -19.642 13.696 8.841 1.00 92.94 319 SER A CA 1
ATOM 2307 C C . SER A 1 319 ? -19.818 15.184 8.523 1.00 92.94 319 SER A C 1
ATOM 2309 O O . SER A 1 319 ? -18.946 15.774 7.888 1.00 92.94 319 SER A O 1
ATOM 2311 N N . CYS A 1 320 ? -20.844 15.831 9.084 1.00 91.75 320 CYS A N 1
ATOM 2312 C CA . CYS A 1 320 ? -21.089 17.273 8.943 1.00 91.75 320 CYS A CA 1
ATOM 2313 C C . CYS A 1 320 ? -19.962 18.181 9.451 1.00 91.75 320 CYS A C 1
ATOM 2315 O O . CYS A 1 320 ? -19.912 19.363 9.112 1.00 91.75 320 CYS A O 1
ATOM 2317 N N . ARG A 1 321 ? -19.058 17.670 10.301 1.00 89.44 321 ARG A N 1
ATOM 2318 C CA . ARG A 1 321 ? -17.912 18.457 10.783 1.00 89.44 321 ARG A CA 1
ATOM 2319 C C . ARG A 1 321 ? -16.905 18.728 9.663 1.00 89.44 321 ARG A C 1
ATOM 2321 O O . ARG A 1 321 ? -16.069 19.616 9.823 1.00 89.44 321 ARG A O 1
ATOM 2328 N N . GLY A 1 322 ? -16.999 17.992 8.552 1.00 86.12 322 GLY A N 1
ATOM 2329 C CA . GLY A 1 322 ? -16.174 18.166 7.367 1.00 86.12 322 GLY A CA 1
ATOM 2330 C C . GLY A 1 322 ? -14.674 18.069 7.651 1.00 86.12 322 GLY A C 1
ATOM 2331 O O . GLY A 1 322 ? -14.210 17.375 8.561 1.00 86.12 322 GLY A O 1
ATOM 2332 N N . GLY A 1 323 ? -13.897 18.791 6.845 1.00 87.56 323 GLY A N 1
ATOM 2333 C CA . GLY A 1 323 ? -12.439 18.800 6.927 1.00 87.56 323 GLY A CA 1
ATOM 2334 C C . GLY A 1 323 ? -11.794 17.605 6.223 1.00 87.56 323 GLY A C 1
ATOM 2335 O O . GLY A 1 323 ? -12.357 17.026 5.300 1.00 87.56 323 GLY A O 1
ATOM 2336 N N . SER A 1 324 ? -10.578 17.256 6.641 1.00 88.44 324 SER A N 1
ATOM 2337 C CA . SER A 1 324 ? -9.759 16.200 6.026 1.00 88.44 324 SER A CA 1
ATOM 2338 C C . SER A 1 324 ? -10.022 14.791 6.580 1.00 88.44 324 SER A C 1
ATOM 2340 O O . SER A 1 324 ? -9.288 13.856 6.258 1.00 88.44 324 SER A O 1
ATOM 2342 N N . ASN A 1 325 ? -11.043 14.618 7.424 1.00 92.50 325 ASN A N 1
ATOM 2343 C CA . ASN A 1 325 ? -11.362 13.327 8.029 1.00 92.50 325 ASN A CA 1
ATOM 2344 C C . ASN A 1 325 ? -12.004 12.375 7.011 1.00 92.50 325 ASN A C 1
ATOM 2346 O O . ASN A 1 325 ? -12.819 12.782 6.187 1.00 92.50 325 ASN A O 1
ATOM 2350 N N . THR A 1 326 ? -11.677 11.083 7.103 1.00 94.38 326 THR A N 1
ATOM 2351 C CA . THR A 1 326 ? -12.417 10.029 6.392 1.00 94.38 326 THR A CA 1
ATOM 2352 C C . THR A 1 326 ? -13.483 9.461 7.320 1.00 94.38 326 THR A C 1
ATOM 2354 O O . THR A 1 326 ? -13.154 8.943 8.387 1.00 94.38 326 THR A O 1
ATOM 2357 N N . TYR A 1 327 ? -14.743 9.539 6.905 1.00 95.44 327 TYR A N 1
ATOM 2358 C CA . TYR A 1 327 ? -15.881 9.088 7.699 1.00 95.44 327 TYR A CA 1
ATOM 2359 C C . TYR A 1 327 ? -16.294 7.660 7.349 1.00 95.44 327 TYR A C 1
ATOM 2361 O O . TYR A 1 327 ? -16.211 7.265 6.185 1.00 95.44 327 TYR A O 1
ATOM 2369 N N . VAL A 1 328 ? -16.728 6.880 8.341 1.00 96.31 328 VAL A N 1
ATOM 2370 C CA . VAL A 1 328 ? -17.083 5.466 8.169 1.00 96.31 328 VAL A CA 1
ATOM 2371 C C . VAL A 1 328 ? -18.353 5.061 8.913 1.00 96.31 328 VAL A C 1
ATOM 2373 O O . VAL A 1 328 ? -18.601 5.506 10.030 1.00 96.31 328 VAL A O 1
ATOM 2376 N N . ASP A 1 329 ? -19.120 4.165 8.299 1.00 95.69 329 ASP A N 1
ATOM 2377 C CA . ASP A 1 329 ? -20.288 3.511 8.888 1.00 95.69 329 ASP A CA 1
ATOM 2378 C C . ASP A 1 329 ? -19.884 2.219 9.624 1.00 95.69 329 ASP A C 1
ATOM 2380 O O . ASP A 1 329 ? -18.843 1.626 9.338 1.00 95.69 329 ASP A O 1
ATOM 2384 N N . ASN A 1 330 ? -20.742 1.739 10.533 1.00 96.38 330 ASN A N 1
ATOM 2385 C CA . ASN A 1 330 ? -20.584 0.489 11.303 1.00 96.38 330 ASN A CA 1
ATOM 2386 C C . ASN A 1 330 ? -19.393 0.436 12.278 1.00 96.38 330 ASN A C 1
ATOM 2388 O O . ASN A 1 330 ? -19.060 -0.637 12.784 1.00 96.38 330 ASN A O 1
ATOM 2392 N N . ILE A 1 331 ? -18.778 1.576 12.597 1.00 97.62 331 ILE A N 1
ATOM 2393 C CA . ILE A 1 331 ? -17.651 1.642 13.540 1.00 97.62 331 ILE A CA 1
ATOM 2394 C C . ILE A 1 331 ? -18.026 1.148 14.949 1.00 97.62 331 ILE A C 1
ATOM 2396 O O . ILE A 1 331 ? -17.205 0.529 15.625 1.00 97.62 331 ILE A O 1
ATOM 2400 N N . ASP A 1 332 ? -19.286 1.326 15.363 1.00 97.56 332 ASP A N 1
ATOM 2401 C CA . ASP A 1 332 ? -19.834 0.818 16.627 1.00 97.56 332 ASP A CA 1
ATOM 2402 C C . ASP A 1 332 ? -19.643 -0.705 16.782 1.00 97.56 332 ASP A C 1
ATOM 2404 O O . ASP A 1 332 ? -19.387 -1.200 17.884 1.00 97.56 332 ASP A O 1
ATOM 2408 N N . GLY A 1 333 ? -19.701 -1.457 15.673 1.00 97.94 333 GLY A N 1
ATOM 2409 C CA . GLY A 1 333 ? -19.495 -2.906 15.663 1.00 97.94 333 GLY A CA 1
ATOM 2410 C C . GLY A 1 333 ? -18.092 -3.312 16.119 1.00 97.94 333 GLY A C 1
ATOM 2411 O O . GLY A 1 333 ? -17.943 -4.312 16.823 1.00 97.94 333 GLY A O 1
ATOM 2412 N N . VAL A 1 334 ? -17.071 -2.511 15.791 1.00 98.38 334 VAL A N 1
ATOM 2413 C CA . VAL A 1 334 ? -15.683 -2.742 16.222 1.00 98.38 334 VAL A CA 1
ATOM 2414 C C . VAL A 1 334 ? -15.555 -2.569 17.733 1.00 98.38 334 VAL A C 1
ATOM 2416 O O . VAL A 1 334 ? -14.994 -3.435 18.405 1.00 98.38 334 VAL A O 1
ATOM 2419 N N . PHE A 1 335 ? -16.123 -1.494 18.289 1.00 98.38 335 PHE A N 1
ATOM 2420 C CA . PHE A 1 335 ? -16.116 -1.256 19.736 1.00 98.38 335 PHE A CA 1
ATOM 2421 C C . PHE A 1 335 ? -16.878 -2.341 20.495 1.00 98.38 335 PHE A C 1
ATOM 2423 O O . PHE A 1 335 ? -16.398 -2.807 21.526 1.00 98.38 335 PHE A O 1
ATOM 2430 N N . GLY A 1 336 ? -18.036 -2.767 19.981 1.00 98.06 336 GLY A N 1
ATOM 2431 C CA . GLY A 1 336 ? -18.793 -3.882 20.548 1.00 98.06 336 GLY A CA 1
ATOM 2432 C C . GLY A 1 336 ? -17.969 -5.168 20.580 1.00 98.06 336 GLY A C 1
ATOM 2433 O O . GLY A 1 336 ? -17.805 -5.765 21.639 1.00 98.06 336 GLY A O 1
ATOM 2434 N N . ALA A 1 337 ? -17.366 -5.546 19.449 1.00 98.38 337 ALA A N 1
ATOM 2435 C CA . ALA A 1 337 ? -16.544 -6.749 19.363 1.00 98.38 337 ALA A CA 1
ATOM 2436 C C . ALA A 1 337 ? -15.320 -6.703 20.291 1.00 98.38 337 ALA A C 1
ATOM 2438 O O . ALA A 1 337 ? -15.024 -7.701 20.942 1.00 98.38 337 ALA A O 1
ATOM 2439 N N . MET A 1 338 ? -14.623 -5.566 20.378 1.00 98.44 338 MET A N 1
ATOM 2440 C CA . MET A 1 338 ? -13.458 -5.421 21.257 1.00 98.44 338 MET A CA 1
ATOM 2441 C C . MET A 1 338 ? -13.833 -5.440 22.737 1.00 98.44 338 MET A C 1
ATOM 2443 O O . MET A 1 338 ? -13.140 -6.085 23.519 1.00 98.44 338 MET A O 1
ATOM 2447 N N . ARG A 1 339 ? -14.934 -4.786 23.122 1.00 97.94 339 ARG A N 1
ATOM 2448 C CA . ARG A 1 339 ? -15.432 -4.798 24.501 1.00 97.94 339 ARG A CA 1
ATOM 2449 C C . ARG A 1 339 ? -15.840 -6.200 24.943 1.00 97.94 339 ARG A C 1
ATOM 2451 O O . ARG A 1 339 ? -15.429 -6.614 26.016 1.00 97.94 339 ARG A O 1
ATOM 2458 N N . ASP A 1 340 ? -16.576 -6.924 24.101 1.00 97.88 340 ASP A N 1
ATOM 2459 C CA . ASP A 1 340 ? -17.005 -8.305 24.370 1.00 97.88 340 ASP A CA 1
ATOM 2460 C C . ASP A 1 340 ? -15.832 -9.290 24.507 1.00 97.88 340 ASP A C 1
ATOM 2462 O O . ASP A 1 340 ? -16.007 -10.402 24.991 1.00 97.88 340 ASP A O 1
ATOM 2466 N N . VAL A 1 341 ? -14.662 -8.943 23.966 1.00 97.69 341 VAL A N 1
ATOM 2467 C CA . VAL A 1 341 ? -13.438 -9.737 24.107 1.00 97.69 341 VAL A CA 1
ATOM 2468 C C . VAL A 1 341 ? -12.640 -9.244 25.320 1.00 97.69 341 VAL A C 1
ATOM 2470 O O . VAL A 1 341 ? -12.043 -10.041 26.032 1.00 97.69 341 VAL A O 1
ATOM 2473 N N . ALA A 1 342 ? -12.604 -7.946 25.599 1.00 96.50 342 ALA A N 1
ATOM 2474 C CA . ALA A 1 342 ? -11.852 -7.407 26.730 1.00 96.50 342 ALA A CA 1
ATOM 2475 C C . ALA A 1 342 ? -12.428 -7.806 28.103 1.00 96.50 342 ALA A C 1
ATOM 2477 O O . ALA A 1 342 ? -11.649 -8.045 29.026 1.00 96.50 342 ALA A O 1
ATOM 2478 N N . LEU A 1 343 ? -13.759 -7.854 28.228 1.00 88.50 343 LEU A N 1
ATOM 2479 C CA . LEU A 1 343 ? -14.506 -8.056 29.479 1.00 88.50 343 LEU A CA 1
ATOM 2480 C C . LEU A 1 343 ? -15.248 -9.394 29.477 1.00 88.50 343 LEU A C 1
ATOM 2482 O O . LEU A 1 343 ? -15.285 -10.025 30.556 1.00 88.50 343 LEU A O 1
#

pLDDT: mean 86.23, std 15.2, range [38.75, 98.75]

Secondary structure (DSSP, 8-state):
---------------------------S--HHHHHHHHS-HHHHHHHHHHH-EEEEE---SSSSEEEEEEE-TTSEEEEEEE-----SSS----EEEEEEEEEE-SSEEEEEESSTTPPPPTT-EEEEEEEEE-TTT--EEEEEEESS-SSS--EEEEEEES-SSSSHHHHHTTT----SSSEEEEE-TTS-EEEEES-----SS-TT--EEEEEEE--SSPPPPPTT-SS-TTEEEEEEETTTTEEEEEEEEESSTTSPEEEEEEEEEPPHHHHHHHHHHHHT-EE--------SS---EEEEEETTEEEEEEEGGGGGG-TTPEEEESHHHHHHHHHHHH-